Protein AF-A0A940TQT5-F1 (afdb_monomer)

pLDDT: mean 80.87, std 11.89, range [47.25, 96.56]

Sequence (325 aa):
MSIPECFLLVAFFVNLGFGLLVFMKPGSYRRIRLSFSVLAWSGAGWALSFFMVYFLKDNPLRLFWGRMGFATSGIIPSAFLMFAFLFPREQKDISLTKTIIFGCPALLFLILSFTDQIVSSLGLSSKMFNYGPLYPFFSIYLTGFMILGFLFLIKTYRRTVGIERLQVKYCLLGMFFTSAPALINNLFLPMAGVSSFNWLGPPFTMIMLGFTTYSIVKHRLMDINIVFTKGTTYIFLLLLLFIPLLLISILSQKLFFEKISYLHTLIVFLLLFLAATLFGRIKPSAEKVVEQIFFKDRYDYRDTLGRFSKALVSILDLQSLSKRI

Mean predicted aligned error: 13.14 Å

Solvent-accessible surface area (backbone atoms only — not comparable to full-atom values): 16365 Å² total; per-residue (Å²): 134,56,75,62,45,54,47,14,51,51,27,17,53,52,24,42,50,51,14,49,60,47,51,74,54,86,68,97,58,56,66,50,29,46,25,47,19,50,26,25,39,20,44,12,44,24,10,47,16,50,30,45,35,69,71,31,74,90,43,84,63,25,54,57,25,50,23,44,23,48,22,23,49,36,35,31,29,32,25,44,28,57,25,30,66,35,55,93,54,82,80,68,87,75,51,72,66,56,55,46,67,45,44,49,62,22,57,53,40,32,59,41,16,78,35,50,41,34,46,55,44,73,33,66,94,52,26,67,56,34,69,22,89,46,32,65,57,52,51,50,51,46,52,51,33,44,51,52,20,49,52,40,37,53,54,46,34,74,72,41,63,74,64,60,23,52,34,40,47,33,35,48,50,13,46,46,70,15,49,54,57,23,44,44,28,59,47,53,33,43,74,74,46,43,32,90,49,37,70,56,20,42,37,30,49,53,47,23,50,52,27,38,46,47,22,29,44,78,55,59,67,48,93,44,46,64,57,47,59,49,44,52,48,50,51,48,52,47,47,67,54,49,50,57,52,52,51,50,52,53,49,47,29,50,74,76,62,76,50,84,52,68,69,57,54,50,51,54,51,52,51,51,50,51,50,53,55,50,46,67,64,45,47,65,54,52,51,51,52,49,43,59,72,75,45,57,73,66,60,52,51,58,57,52,49,52,52,51,54,52,51,54,52,53,53,52,49,52,56,56,51,66,75,75,112

Foldseek 3Di:
DDPLLVLLQVLLVLLQVLLVLLQPDDDDLNQLSNLSSLLSNLLNQLSVLVSCLVVQVPHPCNLVSVLSNQLSLLSNLLSLLSNLQCPLHVPDDDDPVNNCVSVVSSVVRNVCSNDCQAFVAQDPDFARTDGHVCNVVSLCSSVVSLVNSLVSLVVQLVVDDDLRVVLSVLLSVLSCQLVVVLCVQCPVCNVVSGNPRNSVNSSSNVSSSVSNVCSCQVSVSDVCVVVCVVVVVVVVVCCVPVVVVLVVVQVCCCVPVVDGDPVVSVVVSVVVVVVVVVCVVCVVVVVVVCCVVPVVPVVVVVVVVVVVVVVVVVVVVVVVVVVVD

Secondary structure (DSSP, 8-state):
--HHHHHHHHHHHHHHHHHHHHHT--SS-HHHHHHHHHHHHHHHHHHHHHHHHHHTTT-THHHHHHHHHHHHHHHHHHHHHHHHHH-S-TTS---HHHHHHHHHHHHHHHHHHTSTTTEEEEPPTT-SEEE-TTHHHHHHHHHHHHHHHHHHHHHHHHH--HHHHHHHHHHHHHHHHHHHHHHIIIIIHHHTT--TTGGGHHHHHHHHHHHHHHHHHHTTSSS-HHHHHHHHHHHHHHHHHHHHHHHHHHHHHHHHSSS--HHHHHHHHHHHHHHHHHHHHHHHHHHHHHHHHH-HHHHHHHHHHHHHHHHHHHHHHHHHHHT--

Radius of gyration: 27.7 Å; Cα contacts (8 Å, |Δi|>4): 355; chains: 1; bounding box: 90×38×72 Å

Nearest PDB structures (foldseek):
  8oyy-assembly2_B  TM=6.261E-01  e=9.644E-02  synthetic construct
  4xt3-assembly1_A  TM=4.995E-01  e=6.824E-02  Cytomegalovirus
  8hao-assembly1_R  TM=5.845E-01  e=3.684E-01  Homo sapiens
  8flq-assembly1_R  TM=5.418E-01  e=3.528E-01  Homo sapiens
  8ha0-assembly1_R  TM=5.492E-01  e=6.462E-01  Homo sapiens

Structure (mmCIF, N/CA/C/O backbone):
data_AF-A0A940TQT5-F1
#
_entry.id   AF-A0A940TQT5-F1
#
loop_
_atom_site.group_PDB
_atom_site.id
_atom_site.type_symbol
_atom_site.label_atom_id
_atom_site.label_alt_id
_atom_site.label_comp_id
_atom_site.label_asym_id
_atom_site.label_entity_id
_atom_site.label_seq_id
_atom_site.pdbx_PDB_ins_code
_atom_site.Cartn_x
_atom_site.Cartn_y
_atom_site.Cartn_z
_atom_site.occupancy
_atom_site.B_iso_or_equiv
_atom_site.auth_seq_id
_atom_site.auth_comp_id
_atom_site.auth_asym_id
_atom_site.auth_atom_id
_atom_site.pdbx_PDB_model_num
ATOM 1 N N . MET A 1 1 ? -2.179 -12.601 -21.284 1.00 60.91 1 MET A N 1
ATOM 2 C CA . MET A 1 1 ? -1.580 -12.265 -19.979 1.00 60.91 1 MET A CA 1
ATOM 3 C C . MET A 1 1 ? -0.864 -13.479 -19.428 1.00 60.91 1 MET A C 1
ATOM 5 O O . MET A 1 1 ? -1.392 -14.580 -19.549 1.00 60.91 1 MET A O 1
ATOM 9 N N . SER A 1 2 ? 0.325 -13.291 -18.865 1.00 74.31 2 SER A N 1
ATOM 10 C CA . SER A 1 2 ? 1.063 -14.339 -18.150 1.00 74.31 2 SER A CA 1
ATOM 11 C C . SER A 1 2 ? 0.535 -14.527 -16.715 1.00 74.31 2 SER A C 1
ATOM 13 O O . SER A 1 2 ? -0.149 -13.657 -16.179 1.00 74.31 2 SER A O 1
ATOM 15 N N . ILE A 1 3 ? 0.848 -15.662 -16.071 1.00 74.44 3 ILE A N 1
ATOM 16 C CA . ILE A 1 3 ? 0.452 -15.933 -14.673 1.00 74.44 3 ILE A CA 1
ATOM 17 C C . ILE A 1 3 ? 0.880 -14.787 -13.724 1.00 74.44 3 ILE A C 1
ATOM 19 O O . ILE A 1 3 ? 0.022 -14.304 -12.979 1.00 74.44 3 ILE A O 1
ATOM 23 N N . PRO A 1 4 ? 2.132 -14.278 -13.771 1.00 76.50 4 PRO A N 1
ATOM 24 C CA . PRO A 1 4 ? 2.555 -13.141 -12.950 1.00 76.50 4 PRO A CA 1
ATOM 25 C C . PRO A 1 4 ? 1.695 -11.886 -13.125 1.00 76.50 4 PRO A C 1
ATOM 27 O O . PRO A 1 4 ? 1.338 -11.243 -12.140 1.00 76.50 4 PRO A O 1
ATOM 30 N N . GLU A 1 5 ? 1.323 -11.550 -14.363 1.00 76.62 5 GLU A N 1
ATOM 31 C CA . GLU A 1 5 ? 0.504 -10.371 -14.666 1.00 76.62 5 GLU A CA 1
ATOM 32 C C . GLU A 1 5 ? -0.873 -10.449 -13.998 1.00 76.62 5 GLU A C 1
ATOM 34 O O . GLU A 1 5 ? -1.329 -9.463 -13.422 1.00 76.62 5 GLU A O 1
ATOM 39 N N . CYS A 1 6 ? -1.512 -11.624 -14.011 1.00 72.38 6 CYS A N 1
ATOM 40 C CA . CYS A 1 6 ? -2.795 -11.833 -13.339 1.00 72.38 6 CYS A CA 1
ATOM 41 C C . CYS A 1 6 ? -2.684 -11.606 -11.824 1.00 72.38 6 CYS A C 1
ATOM 43 O O . CYS A 1 6 ? -3.484 -10.865 -11.254 1.00 72.38 6 CYS A O 1
ATOM 45 N N . PHE A 1 7 ? -1.680 -12.200 -11.170 1.00 77.12 7 PHE A N 1
ATOM 46 C CA . PHE A 1 7 ? -1.482 -12.042 -9.724 1.00 77.12 7 PHE A CA 1
ATOM 47 C C . PHE A 1 7 ? -1.171 -10.596 -9.326 1.00 77.12 7 PHE A C 1
ATOM 49 O O . PHE A 1 7 ? -1.692 -10.115 -8.320 1.00 77.12 7 PHE A O 1
ATOM 56 N N . LEU A 1 8 ? -0.361 -9.887 -10.115 1.00 82.19 8 LEU A N 1
ATOM 57 C CA . LEU A 1 8 ? -0.020 -8.484 -9.869 1.00 82.19 8 LEU A CA 1
ATOM 58 C C . LEU A 1 8 ? -1.238 -7.565 -10.018 1.00 82.19 8 LEU A C 1
ATOM 60 O O . LEU A 1 8 ? -1.451 -6.684 -9.186 1.00 82.19 8 LEU A O 1
ATOM 64 N N . LEU A 1 9 ? -2.076 -7.805 -11.028 1.00 79.00 9 LEU A N 1
ATOM 65 C CA . LEU A 1 9 ? -3.301 -7.039 -11.250 1.00 79.00 9 LEU A CA 1
ATOM 66 C C . LEU A 1 9 ? -4.325 -7.264 -10.125 1.00 79.00 9 LEU A C 1
ATOM 68 O O . LEU A 1 9 ? -4.915 -6.309 -9.619 1.00 79.00 9 LEU A O 1
ATOM 72 N N . VAL A 1 10 ? -4.491 -8.511 -9.673 1.00 75.12 10 VAL A N 1
ATOM 73 C CA . VAL A 1 10 ? -5.334 -8.830 -8.509 1.00 75.12 10 VAL A CA 1
ATOM 74 C C . VAL A 1 10 ? -4.798 -8.136 -7.257 1.00 75.12 10 VAL A C 1
ATOM 76 O O . VAL A 1 10 ? -5.557 -7.467 -6.556 1.00 75.12 10 VAL A O 1
ATOM 79 N N . ALA A 1 11 ? -3.491 -8.225 -7.001 1.00 80.38 11 ALA A N 1
ATOM 80 C CA . ALA A 1 11 ? -2.862 -7.569 -5.860 1.00 80.38 11 ALA A CA 1
ATOM 81 C C . ALA A 1 11 ? -3.069 -6.048 -5.882 1.00 80.38 11 ALA A C 1
ATOM 83 O O . ALA A 1 11 ? -3.361 -5.463 -4.838 1.00 80.38 11 ALA A O 1
ATOM 84 N N . PHE A 1 12 ? -2.983 -5.415 -7.056 1.00 83.56 12 PHE A N 1
ATOM 85 C CA . PHE A 1 12 ? -3.272 -3.993 -7.234 1.00 83.56 12 PHE A CA 1
ATOM 86 C C . PHE A 1 12 ? -4.699 -3.641 -6.797 1.00 83.56 12 PHE A C 1
ATOM 88 O O . PHE A 1 12 ? -4.872 -2.804 -5.909 1.00 83.56 12 PHE A O 1
ATOM 95 N N . PHE A 1 13 ? -5.715 -4.298 -7.363 1.00 79.38 13 PHE A N 1
ATOM 96 C CA . PHE A 1 13 ? -7.114 -3.985 -7.053 1.00 79.38 13 PHE A CA 1
ATOM 97 C C . PHE A 1 13 ? -7.476 -4.283 -5.599 1.00 79.38 13 PHE A C 1
ATOM 99 O O . PHE A 1 13 ? -8.180 -3.492 -4.970 1.00 79.38 13 PHE A O 1
ATOM 106 N N . VAL A 1 14 ? -6.968 -5.386 -5.042 1.00 78.94 14 VAL A N 1
ATOM 107 C CA . VAL A 1 14 ? -7.195 -5.744 -3.637 1.00 78.94 14 VAL A CA 1
ATOM 108 C C . VAL A 1 14 ? -6.591 -4.682 -2.716 1.00 78.94 14 VAL A C 1
ATOM 110 O O . VAL A 1 14 ? -7.289 -4.158 -1.852 1.00 78.94 14 VAL A O 1
ATOM 113 N N . ASN A 1 15 ? -5.332 -4.291 -2.918 1.00 83.38 15 ASN A N 1
ATOM 114 C CA . ASN A 1 15 ? -4.703 -3.261 -2.089 1.00 83.38 15 ASN A CA 1
ATOM 115 C C . ASN A 1 15 ? -5.372 -1.891 -2.234 1.00 83.38 15 ASN A C 1
ATOM 117 O O . ASN A 1 15 ? -5.614 -1.215 -1.231 1.00 83.38 15 ASN A O 1
ATOM 121 N N . LEU A 1 16 ? -5.719 -1.496 -3.460 1.00 84.50 16 LEU A N 1
ATOM 122 C CA . LEU A 1 16 ? -6.401 -0.233 -3.723 1.00 84.50 16 LEU A CA 1
ATOM 123 C C . LEU A 1 16 ? -7.768 -0.189 -3.027 1.00 84.50 16 LEU A C 1
ATOM 125 O O . LEU A 1 16 ? -8.066 0.763 -2.302 1.00 84.50 16 LEU A O 1
ATOM 129 N N . GLY A 1 17 ? -8.565 -1.247 -3.197 1.00 77.00 17 GLY A N 1
ATOM 130 C CA . GLY A 1 17 ? -9.889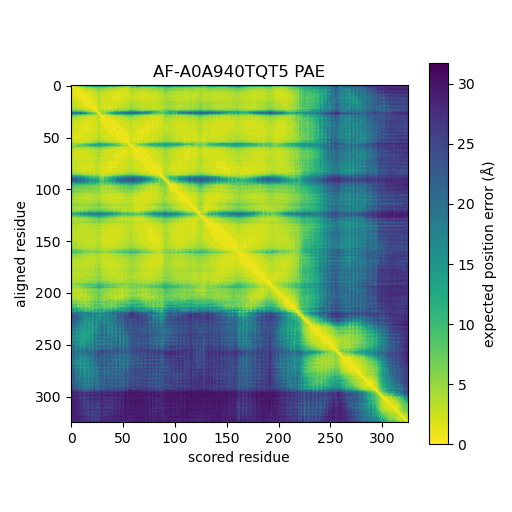 -1.376 -2.599 1.00 77.00 17 GLY A CA 1
ATOM 131 C C . GLY A 1 17 ? -9.841 -1.385 -1.073 1.00 77.00 17 GLY A C 1
ATOM 132 O O . GLY A 1 17 ? -10.568 -0.627 -0.436 1.00 77.00 17 GLY A O 1
ATOM 133 N N . PHE A 1 18 ? -8.951 -2.175 -0.466 1.00 77.38 18 PHE A N 1
ATOM 134 C CA . PHE A 1 18 ? -8.817 -2.223 0.995 1.00 77.38 18 PHE A CA 1
ATOM 135 C C . PHE A 1 18 ? -8.342 -0.889 1.575 1.00 77.38 18 PHE A C 1
ATOM 137 O O . PHE A 1 18 ? -8.882 -0.448 2.592 1.00 77.38 18 PHE A O 1
ATOM 144 N N . GLY A 1 19 ? -7.385 -0.222 0.924 1.00 82.50 19 GLY A N 1
ATOM 145 C CA . GLY A 1 19 ? -6.949 1.114 1.327 1.00 82.50 19 GLY A CA 1
ATOM 146 C C . GLY A 1 19 ? -8.101 2.121 1.307 1.00 82.50 19 GLY A C 1
ATOM 147 O O . GLY A 1 19 ? -8.303 2.842 2.281 1.00 82.50 19 GLY A O 1
ATOM 148 N N . LEU A 1 20 ? -8.929 2.114 0.255 1.00 81.00 20 LEU A N 1
ATOM 149 C CA . LEU A 1 20 ? -10.111 2.981 0.157 1.00 81.00 20 LEU A CA 1
ATOM 150 C C . LEU A 1 20 ? -11.160 2.666 1.233 1.00 81.00 20 LEU A C 1
ATOM 152 O O . LEU A 1 20 ? -11.647 3.580 1.900 1.00 81.00 20 LEU A O 1
ATOM 156 N N . LEU A 1 21 ? -11.478 1.387 1.448 1.00 79.12 21 LEU A N 1
ATOM 157 C CA . LEU A 1 21 ? -12.467 0.957 2.444 1.00 79.12 21 LEU A CA 1
ATOM 158 C C . LEU A 1 21 ? -12.084 1.386 3.864 1.00 79.12 21 LEU A C 1
ATOM 160 O O . LEU A 1 21 ? -12.940 1.831 4.632 1.00 79.12 21 LEU A O 1
ATOM 164 N N . VAL A 1 22 ? -10.803 1.264 4.222 1.00 79.62 22 VAL A N 1
ATOM 165 C CA . VAL A 1 22 ? -10.313 1.687 5.539 1.00 79.62 22 VAL A CA 1
ATOM 166 C C . VAL A 1 22 ? -10.260 3.211 5.638 1.00 79.62 22 VAL A C 1
ATOM 168 O O . VAL A 1 22 ? -10.664 3.757 6.666 1.00 79.62 22 VAL A O 1
ATOM 171 N N . PHE A 1 23 ? -9.839 3.913 4.585 1.00 82.62 23 PHE A N 1
ATOM 172 C CA . PHE A 1 23 ? -9.768 5.374 4.570 1.00 82.62 23 PHE A CA 1
ATOM 173 C C . PHE A 1 23 ? -11.140 6.042 4.738 1.00 82.62 23 PHE A C 1
ATOM 175 O O . PHE A 1 23 ? -11.296 6.932 5.575 1.00 82.62 23 PHE A O 1
ATOM 182 N N . MET A 1 24 ? -12.145 5.586 3.984 1.00 76.81 24 MET A N 1
ATOM 183 C CA . MET A 1 24 ? -13.486 6.188 3.948 1.00 76.81 24 MET A CA 1
ATOM 184 C C . MET A 1 24 ? -14.288 5.982 5.236 1.00 76.81 24 MET A C 1
ATOM 186 O O . MET A 1 24 ? -15.357 6.569 5.405 1.00 76.81 24 MET A O 1
ATOM 190 N N . LYS A 1 25 ? -13.808 5.146 6.157 1.00 72.69 25 LYS A N 1
ATOM 191 C CA . LYS A 1 25 ? -14.554 4.840 7.368 1.00 72.69 25 LYS A CA 1
ATOM 192 C C . LYS A 1 25 ? -14.568 6.033 8.342 1.00 72.69 25 LYS A C 1
ATOM 194 O O . LYS A 1 25 ? -13.496 6.481 8.761 1.00 72.69 25 LYS A O 1
ATOM 199 N N . PRO A 1 26 ? -15.744 6.506 8.796 1.00 67.75 26 PRO A N 1
ATOM 200 C CA . PRO A 1 26 ? -15.833 7.506 9.859 1.00 67.75 26 PRO A CA 1
ATOM 201 C C . PRO A 1 26 ? -15.480 6.908 11.238 1.00 67.75 26 PRO A C 1
ATOM 203 O O . PRO A 1 26 ? -15.702 5.721 11.491 1.00 67.75 26 PRO A O 1
ATOM 206 N N . GLY A 1 27 ? -14.909 7.721 12.139 1.00 67.31 27 GLY A N 1
ATOM 207 C CA . GLY A 1 27 ? -14.656 7.346 13.543 1.00 67.31 27 GLY A CA 1
ATOM 208 C C . GLY A 1 27 ? -13.298 7.774 14.117 1.00 67.31 27 GLY A C 1
ATOM 209 O O . GLY A 1 27 ? -12.446 8.309 13.401 1.00 67.31 27 GLY A O 1
ATOM 210 N N . SER A 1 28 ? -13.072 7.461 15.398 1.00 65.12 28 SER A N 1
ATOM 211 C CA . SER A 1 28 ? -12.016 8.022 16.268 1.00 65.12 28 SER A CA 1
ATOM 212 C C . SER A 1 28 ? -10.567 7.572 16.003 1.00 65.12 28 SER A C 1
ATOM 214 O O . SER A 1 28 ? -9.648 8.136 16.580 1.00 65.12 28 SER A O 1
ATOM 216 N N . TYR A 1 29 ? -10.333 6.599 15.114 1.00 77.88 29 TYR A N 1
ATOM 217 C CA . TYR A 1 29 ? -8.991 6.070 14.786 1.00 77.88 29 TYR A CA 1
ATOM 218 C C . TYR A 1 29 ? -8.440 6.602 13.448 1.00 77.88 29 TYR A C 1
ATOM 220 O O . TYR A 1 29 ? -8.133 5.828 12.539 1.00 77.88 29 TYR A O 1
ATOM 228 N N . ARG A 1 30 ? -8.415 7.926 13.256 1.00 82.69 30 ARG A N 1
ATOM 229 C CA . ARG A 1 30 ? -8.089 8.547 11.955 1.00 82.69 30 ARG A CA 1
ATOM 230 C C . ARG A 1 30 ? -6.655 8.267 11.485 1.00 82.69 30 ARG A C 1
ATOM 232 O O . ARG A 1 30 ? -6.454 7.973 10.309 1.00 82.69 30 ARG A O 1
ATOM 239 N N . ARG A 1 31 ? -5.660 8.373 12.362 1.00 85.00 31 ARG A N 1
ATOM 240 C CA . ARG A 1 31 ? -4.229 8.219 12.043 1.00 85.00 31 ARG A CA 1
ATOM 241 C C . ARG A 1 31 ? -3.853 6.763 11.765 1.00 85.00 31 ARG A C 1
ATOM 243 O O . ARG A 1 31 ? -3.093 6.506 10.831 1.00 85.00 31 ARG A O 1
ATOM 250 N N . ILE A 1 32 ? -4.417 5.807 12.505 1.00 85.62 32 ILE A N 1
ATOM 251 C CA . ILE A 1 32 ? -4.252 4.368 12.217 1.00 85.62 32 ILE A CA 1
ATOM 252 C C . ILE A 1 32 ? -4.849 4.034 10.847 1.00 85.62 32 ILE A C 1
ATOM 254 O O . ILE A 1 32 ? -4.199 3.375 10.037 1.00 85.62 32 ILE A O 1
ATOM 258 N N . 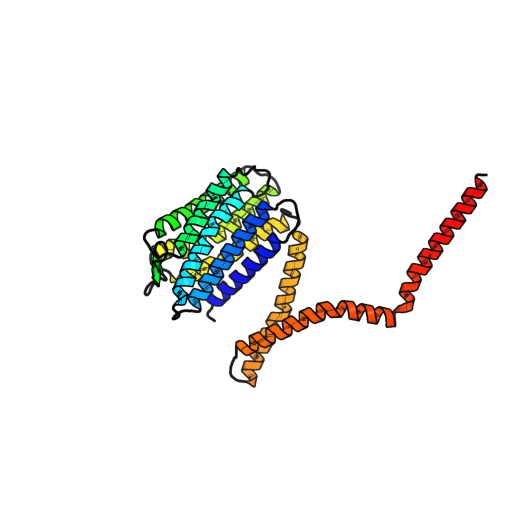ARG A 1 33 ? -6.057 4.532 10.546 1.00 84.12 33 ARG A N 1
ATOM 259 C CA . ARG A 1 33 ? -6.682 4.323 9.231 1.00 84.12 33 ARG A CA 1
ATOM 260 C C . ARG A 1 33 ? -5.856 4.929 8.107 1.00 84.12 33 ARG A C 1
ATOM 262 O O . ARG A 1 33 ? -5.631 4.257 7.108 1.00 84.12 33 ARG A O 1
ATOM 269 N N . LEU A 1 34 ? -5.376 6.160 8.277 1.00 88.06 34 LEU A N 1
ATOM 270 C CA . LEU A 1 34 ? -4.563 6.836 7.268 1.00 88.06 34 LEU A CA 1
ATOM 271 C C . LEU A 1 34 ? -3.256 6.080 7.001 1.00 88.06 34 LEU A C 1
ATOM 273 O O . LEU A 1 34 ? -2.972 5.760 5.855 1.00 88.06 34 LEU A O 1
ATOM 277 N N . SER A 1 35 ? -2.496 5.748 8.048 1.00 90.12 35 SER A N 1
ATOM 278 C CA . SER A 1 35 ? -1.233 5.004 7.911 1.00 90.12 35 SER A CA 1
ATOM 279 C C . SER A 1 35 ? -1.425 3.635 7.252 1.00 90.12 35 SER A C 1
ATOM 281 O O . SER A 1 35 ? -0.677 3.292 6.339 1.00 90.12 35 SER A O 1
ATOM 283 N N . PHE A 1 36 ? -2.471 2.891 7.626 1.00 88.94 36 PHE A N 1
ATOM 284 C CA . PHE A 1 36 ? -2.813 1.630 6.963 1.00 88.94 36 PHE A CA 1
ATOM 285 C C . PHE A 1 36 ? -3.213 1.824 5.494 1.00 88.94 36 PHE A C 1
ATOM 287 O O . PHE A 1 36 ? -2.818 1.041 4.636 1.00 88.94 36 PHE A O 1
ATOM 294 N N . SER A 1 37 ? -3.978 2.873 5.188 1.00 90.06 37 SER A N 1
ATOM 295 C CA . SER A 1 37 ? -4.419 3.159 3.816 1.00 90.06 37 SER A CA 1
ATOM 296 C C . SER A 1 37 ? -3.238 3.533 2.925 1.00 90.06 37 SER A C 1
ATOM 298 O O . SER A 1 37 ? -3.128 3.021 1.817 1.00 90.06 37 SER A O 1
ATOM 300 N N . VAL A 1 38 ? -2.304 4.344 3.435 1.00 93.31 38 VAL A N 1
ATOM 301 C CA . VAL A 1 38 ? -1.047 4.669 2.744 1.00 93.31 38 VAL A CA 1
ATOM 302 C C . VAL A 1 38 ? -0.211 3.410 2.522 1.00 93.31 38 VAL A C 1
ATOM 304 O O . VAL A 1 38 ? 0.309 3.221 1.425 1.00 93.31 38 VAL A O 1
ATOM 307 N N . LEU A 1 39 ? -0.117 2.520 3.515 1.00 92.75 39 LEU A N 1
ATOM 308 C CA . LEU A 1 39 ? 0.577 1.238 3.377 1.00 92.75 39 LEU A CA 1
ATOM 309 C C . LEU A 1 39 ? -0.039 0.379 2.261 1.00 92.75 39 LEU A C 1
ATOM 311 O O . LEU A 1 39 ? 0.683 -0.110 1.392 1.00 92.75 39 LEU A O 1
ATOM 315 N N . ALA A 1 40 ? -1.368 0.248 2.245 1.00 90.81 40 ALA A N 1
ATOM 316 C CA . ALA A 1 40 ? -2.093 -0.494 1.217 1.00 90.81 40 ALA A CA 1
ATOM 317 C C . ALA A 1 40 ? -1.917 0.141 -0.173 1.00 90.81 40 ALA A C 1
ATOM 319 O O . ALA A 1 40 ? -1.545 -0.543 -1.120 1.00 90.81 40 ALA A O 1
ATOM 320 N N . TRP A 1 41 ? -2.090 1.455 -0.316 1.00 93.75 41 TRP A N 1
ATOM 321 C CA . TRP A 1 41 ? -1.907 2.140 -1.602 1.00 93.75 41 TRP A CA 1
ATOM 322 C C . TRP A 1 41 ? -0.470 2.083 -2.116 1.00 93.75 41 TRP A C 1
ATOM 324 O O . TRP A 1 41 ? -0.266 1.958 -3.320 1.00 93.75 41 TRP A O 1
ATOM 334 N N . SER A 1 42 ? 0.521 2.097 -1.226 1.00 95.12 42 SER A N 1
ATOM 335 C CA . SER A 1 42 ? 1.924 1.886 -1.599 1.00 95.12 42 SER A CA 1
ATOM 336 C C . SER A 1 42 ? 2.140 0.471 -2.144 1.00 95.12 42 SER A C 1
ATOM 338 O O . SER A 1 42 ? 2.783 0.300 -3.178 1.00 95.12 42 SER A O 1
ATOM 340 N N . GLY A 1 43 ? 1.522 -0.540 -1.520 1.00 93.62 43 GLY A N 1
ATOM 341 C CA . GLY A 1 43 ? 1.478 -1.910 -2.040 1.00 93.62 43 GLY A CA 1
ATOM 342 C C . GLY A 1 43 ? 0.766 -2.023 -3.394 1.00 93.62 43 GLY A C 1
ATOM 343 O O . GLY A 1 43 ? 1.249 -2.723 -4.283 1.00 93.62 43 GLY A O 1
ATOM 344 N N . ALA A 1 44 ? -0.332 -1.286 -3.594 1.00 91.06 44 ALA A N 1
ATOM 345 C CA . ALA A 1 44 ? -1.023 -1.209 -4.881 1.00 91.06 44 ALA A CA 1
ATOM 346 C C . ALA A 1 44 ? -0.123 -0.587 -5.960 1.00 91.06 44 ALA A C 1
ATOM 348 O O . ALA A 1 44 ? 0.046 -1.167 -7.030 1.00 91.06 44 ALA A O 1
ATOM 349 N N . GLY A 1 45 ? 0.503 0.556 -5.669 1.00 94.88 45 GLY A N 1
ATOM 350 C CA . GLY A 1 45 ? 1.440 1.217 -6.577 1.00 94.88 45 GLY A CA 1
ATOM 351 C C . GLY A 1 45 ? 2.614 0.314 -6.953 1.00 94.88 45 GLY A C 1
ATOM 352 O O . GLY A 1 45 ? 2.991 0.250 -8.124 1.00 94.88 45 GLY A O 1
ATOM 353 N N . TRP A 1 46 ? 3.126 -0.457 -5.993 1.00 95.56 46 TRP A N 1
ATOM 354 C CA . TRP A 1 46 ? 4.181 -1.435 -6.235 1.00 95.56 46 TRP A CA 1
ATOM 355 C C . TRP A 1 46 ? 3.715 -2.574 -7.155 1.00 95.56 46 TRP A C 1
ATOM 357 O O . TRP A 1 46 ? 4.392 -2.892 -8.135 1.00 95.56 46 TRP A O 1
ATOM 367 N N . ALA A 1 47 ? 2.525 -3.132 -6.911 1.00 91.25 47 ALA A N 1
ATOM 368 C CA . ALA A 1 47 ? 1.934 -4.177 -7.748 1.00 91.25 47 ALA A CA 1
ATOM 369 C C . ALA A 1 47 ? 1.663 -3.702 -9.185 1.00 91.25 47 ALA A C 1
ATOM 371 O O . ALA A 1 47 ? 2.023 -4.397 -10.135 1.00 91.25 47 ALA A O 1
ATOM 372 N N . LEU A 1 48 ? 1.100 -2.500 -9.350 1.00 91.75 48 LEU A N 1
ATOM 373 C CA . LEU A 1 48 ? 0.873 -1.888 -10.662 1.00 91.75 48 LEU A CA 1
ATOM 374 C C . LEU A 1 48 ? 2.191 -1.647 -11.400 1.00 91.75 48 LEU A C 1
ATOM 376 O O . LEU A 1 48 ? 2.296 -1.940 -12.587 1.00 91.75 48 LEU A O 1
ATOM 380 N N . SER A 1 49 ? 3.209 -1.159 -10.694 1.00 94.38 49 SER A N 1
ATOM 381 C CA . SER A 1 49 ? 4.519 -0.895 -11.286 1.00 94.38 49 SER A CA 1
ATOM 382 C C . SER A 1 49 ? 5.141 -2.160 -11.858 1.00 94.38 49 SER A C 1
ATOM 384 O O . SER A 1 49 ? 5.553 -2.182 -13.016 1.00 94.38 49 SER A O 1
ATOM 386 N N . PHE A 1 50 ? 5.139 -3.249 -11.088 1.00 91.12 50 PHE A N 1
ATOM 387 C CA . PHE A 1 50 ? 5.651 -4.526 -11.575 1.00 91.12 50 PHE A CA 1
ATOM 388 C C . PHE A 1 50 ? 4.770 -5.117 -12.676 1.00 91.12 50 PHE A C 1
ATOM 390 O O . PHE A 1 50 ? 5.317 -5.630 -13.648 1.00 91.12 50 PHE A O 1
ATOM 397 N N . PHE A 1 51 ? 3.440 -4.990 -12.599 1.00 88.75 51 PHE A N 1
ATOM 398 C CA . PHE A 1 51 ? 2.551 -5.381 -13.699 1.00 88.75 51 PHE A CA 1
ATOM 399 C C . PHE A 1 51 ? 2.966 -4.696 -15.006 1.00 88.75 51 PHE A C 1
ATOM 401 O O . PHE A 1 51 ? 3.182 -5.370 -16.013 1.00 88.75 51 PHE A O 1
ATOM 408 N N . MET A 1 52 ? 3.174 -3.379 -14.968 1.00 89.69 52 MET A N 1
ATOM 409 C CA . MET A 1 52 ? 3.595 -2.607 -16.134 1.00 89.69 52 MET A CA 1
ATOM 410 C C . MET A 1 52 ? 4.989 -3.014 -16.621 1.00 89.69 52 MET A C 1
ATOM 412 O O . MET A 1 52 ? 5.193 -3.118 -17.826 1.00 89.69 52 MET A O 1
ATOM 416 N N . VAL A 1 53 ? 5.931 -3.332 -15.725 1.00 90.88 53 VAL A N 1
ATOM 417 C CA . VAL A 1 53 ? 7.266 -3.843 -16.100 1.00 90.88 53 VAL A CA 1
ATOM 418 C C . VAL A 1 53 ? 7.190 -5.170 -16.865 1.00 90.88 53 VAL A C 1
ATOM 420 O O . VAL A 1 53 ? 7.958 -5.361 -17.810 1.00 90.88 53 VAL A O 1
ATOM 423 N N . TYR A 1 54 ? 6.296 -6.084 -16.476 1.00 86.38 54 TYR A N 1
ATOM 424 C CA . TYR A 1 54 ? 6.109 -7.366 -17.172 1.00 86.38 54 TYR A CA 1
ATOM 425 C C . TYR A 1 54 ? 5.306 -7.228 -18.466 1.00 86.38 54 TYR A C 1
ATOM 427 O O . TYR A 1 54 ? 5.592 -7.936 -19.431 1.00 86.38 54 TYR A O 1
ATOM 435 N N . PHE A 1 55 ? 4.338 -6.313 -18.495 1.00 85.38 55 PHE A N 1
ATOM 436 C CA . PHE A 1 55 ? 3.494 -6.057 -19.658 1.00 85.38 55 PHE A CA 1
ATOM 437 C C . PHE A 1 55 ? 4.253 -5.333 -20.785 1.00 85.38 55 PHE A C 1
ATOM 439 O O . PHE A 1 55 ? 4.064 -5.636 -21.959 1.00 85.38 55 PHE A O 1
ATOM 446 N N . LEU A 1 56 ? 5.154 -4.408 -20.442 1.00 87.19 56 LEU A N 1
ATOM 447 C CA . LEU A 1 56 ? 5.842 -3.504 -21.371 1.00 87.19 56 LEU A CA 1
ATOM 448 C C . LEU A 1 56 ? 7.265 -3.960 -21.756 1.00 87.19 56 LEU A 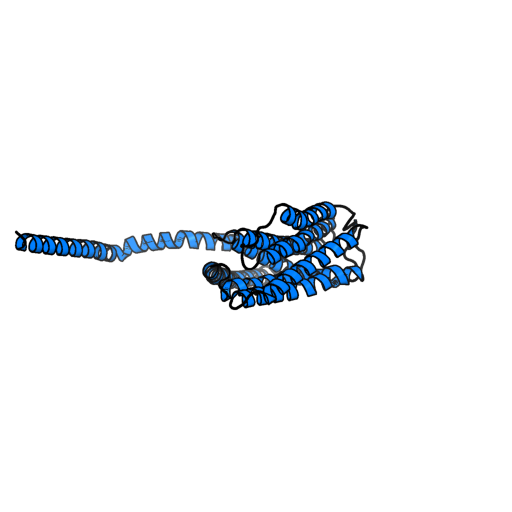C 1
ATOM 450 O O . LEU A 1 56 ? 8.176 -3.136 -21.798 1.00 87.19 56 LEU A O 1
ATOM 454 N N . LYS A 1 57 ? 7.490 -5.256 -22.015 1.00 81.38 57 LYS A N 1
ATOM 455 C CA . LYS A 1 57 ? 8.842 -5.855 -22.152 1.00 81.38 57 LYS A CA 1
ATOM 456 C C . LYS A 1 57 ? 9.826 -5.069 -23.035 1.00 81.38 57 LYS A C 1
ATOM 458 O O . LYS A 1 57 ? 10.948 -4.843 -22.576 1.00 81.38 57 LYS A O 1
ATOM 463 N N . ASP A 1 58 ? 9.383 -4.619 -24.210 1.00 82.50 58 ASP A N 1
ATOM 464 C CA . ASP A 1 58 ? 10.210 -3.937 -25.224 1.00 82.50 58 ASP A CA 1
ATOM 465 C C . ASP A 1 58 ? 9.927 -2.426 -25.329 1.00 82.50 58 ASP A C 1
ATOM 467 O O . ASP A 1 58 ? 10.329 -1.762 -26.281 1.00 82.50 58 ASP A O 1
ATOM 471 N N . ASN A 1 59 ? 9.202 -1.858 -24.362 1.00 88.12 59 ASN A N 1
ATOM 472 C CA . ASN A 1 59 ? 8.814 -0.451 -24.389 1.00 88.12 59 ASN A CA 1
ATOM 473 C C . ASN A 1 59 ? 9.799 0.417 -23.577 1.00 88.12 59 ASN A C 1
ATOM 475 O O . ASN A 1 59 ? 10.154 0.040 -22.454 1.00 88.12 59 ASN A O 1
ATOM 479 N N . PRO A 1 60 ? 10.167 1.623 -24.050 1.00 85.69 60 PRO A N 1
ATOM 480 C CA . PRO A 1 60 ? 11.025 2.546 -23.297 1.00 85.69 60 PRO A CA 1
ATOM 481 C C . PRO A 1 60 ? 10.455 2.940 -21.921 1.00 85.69 60 PRO A C 1
ATOM 483 O O . PRO A 1 60 ? 11.210 3.203 -20.985 1.00 85.69 60 PRO A O 1
ATOM 486 N N . LEU A 1 61 ? 9.129 2.909 -21.743 1.00 91.38 61 LEU A N 1
ATOM 487 C CA . LEU A 1 61 ? 8.462 3.198 -20.468 1.00 91.38 61 LEU A CA 1
ATOM 488 C C . LEU A 1 61 ? 8.708 2.131 -19.390 1.00 91.38 61 LEU A C 1
ATOM 490 O O . LEU A 1 61 ? 8.388 2.353 -18.221 1.00 91.38 61 LEU A O 1
ATOM 494 N N . ARG A 1 62 ? 9.287 0.977 -19.732 1.00 92.00 62 ARG A N 1
ATOM 495 C CA . ARG A 1 62 ? 9.573 -0.096 -18.771 1.00 92.00 62 ARG A CA 1
ATOM 496 C C . ARG A 1 62 ? 10.507 0.357 -17.649 1.00 92.00 62 ARG A C 1
ATOM 498 O O . ARG A 1 62 ? 10.292 -0.013 -16.496 1.00 92.00 62 ARG A O 1
ATOM 505 N N . LEU A 1 63 ? 11.508 1.183 -17.961 1.00 93.25 63 LEU A N 1
ATOM 506 C CA . LEU A 1 63 ? 12.426 1.730 -16.956 1.00 93.25 63 LEU A CA 1
ATOM 507 C C . LEU A 1 63 ? 11.702 2.677 -15.992 1.00 93.25 63 LEU A C 1
ATOM 509 O O . LEU A 1 63 ? 11.910 2.593 -14.783 1.00 93.25 63 LEU A O 1
ATOM 513 N N . PHE A 1 64 ? 10.813 3.527 -16.517 1.00 95.06 64 PHE A N 1
ATOM 514 C CA . PHE A 1 64 ? 9.979 4.415 -15.707 1.00 95.06 64 PHE A CA 1
ATOM 515 C C . PHE A 1 64 ? 9.139 3.624 -14.699 1.00 95.06 64 PHE A C 1
ATOM 517 O O . PHE A 1 64 ? 9.142 3.943 -13.512 1.00 95.06 64 PHE A O 1
ATOM 524 N N . TRP A 1 65 ? 8.482 2.547 -15.135 1.00 94.19 65 TRP A N 1
ATOM 525 C CA . TRP A 1 65 ? 7.697 1.700 -14.235 1.00 94.19 65 TRP A CA 1
ATOM 526 C C . TRP A 1 65 ? 8.560 0.912 -13.246 1.00 94.19 65 TRP A C 1
ATOM 528 O O . TRP A 1 65 ? 8.153 0.725 -12.102 1.00 94.19 65 TRP A O 1
ATOM 538 N N . GLY A 1 66 ? 9.779 0.525 -13.629 1.00 93.62 66 GLY A N 1
ATOM 539 C CA . GLY A 1 66 ? 10.767 -0.009 -12.692 1.00 93.62 66 GLY A CA 1
ATOM 540 C C . GLY A 1 66 ? 11.078 0.980 -11.568 1.00 93.62 66 GLY A C 1
ATOM 541 O O . GLY A 1 66 ? 10.932 0.645 -10.393 1.00 93.62 66 GLY A O 1
ATOM 542 N N . ARG A 1 67 ? 11.411 2.226 -11.924 1.00 95.75 67 ARG A N 1
ATOM 543 C CA . ARG A 1 67 ? 11.653 3.334 -10.982 1.00 95.75 67 ARG A CA 1
ATOM 544 C C . ARG A 1 67 ? 10.435 3.644 -10.112 1.00 95.75 67 ARG A C 1
ATOM 546 O O . ARG A 1 67 ? 10.573 3.795 -8.900 1.00 95.75 67 ARG A O 1
ATOM 553 N N . MET A 1 68 ? 9.235 3.639 -10.692 1.00 95.75 68 MET A N 1
ATOM 554 C CA . MET A 1 68 ? 7.972 3.789 -9.960 1.00 95.75 68 MET A CA 1
ATOM 555 C C . MET A 1 68 ? 7.766 2.667 -8.927 1.00 95.75 68 MET A C 1
ATOM 557 O O . MET A 1 68 ? 7.278 2.914 -7.821 1.00 95.75 68 MET A O 1
ATOM 561 N N . GLY A 1 69 ? 8.200 1.441 -9.236 1.00 94.62 69 GLY A N 1
ATOM 562 C CA . GLY A 1 69 ? 8.191 0.316 -8.300 1.00 94.62 69 GLY A CA 1
ATOM 563 C C . GLY A 1 69 ? 9.062 0.563 -7.066 1.00 94.62 69 GLY A C 1
ATOM 564 O O . GLY A 1 69 ? 8.637 0.276 -5.946 1.00 94.62 69 GLY A O 1
ATOM 565 N N . PHE A 1 70 ? 10.244 1.155 -7.242 1.00 94.69 70 PHE A N 1
ATOM 566 C CA . PHE A 1 70 ? 11.106 1.576 -6.129 1.00 94.69 70 PHE A CA 1
ATOM 567 C C . PHE A 1 70 ? 10.531 2.769 -5.362 1.00 94.69 70 PHE A C 1
ATOM 569 O O . PHE A 1 70 ? 10.532 2.755 -4.132 1.00 94.69 70 PHE A O 1
ATOM 576 N N . ALA A 1 71 ? 9.941 3.744 -6.059 1.00 96.31 71 ALA A N 1
ATOM 577 C CA . ALA A 1 71 ? 9.323 4.909 -5.428 1.00 96.31 71 ALA A CA 1
ATOM 578 C C . ALA A 1 71 ? 8.166 4.503 -4.503 1.00 96.31 71 ALA A C 1
ATOM 580 O O . ALA A 1 71 ? 8.097 4.921 -3.349 1.00 96.31 71 ALA A O 1
ATOM 581 N N . THR A 1 72 ? 7.273 3.645 -4.997 1.00 95.44 72 THR A N 1
ATOM 582 C CA . THR A 1 72 ? 6.101 3.165 -4.250 1.00 95.44 72 THR A CA 1
ATOM 583 C C . THR A 1 72 ? 6.485 2.206 -3.126 1.00 95.44 72 THR A C 1
ATOM 585 O O . THR A 1 72 ? 5.981 2.345 -2.011 1.00 95.44 72 THR A O 1
ATOM 588 N N . SER A 1 73 ? 7.431 1.289 -3.358 1.00 93.50 73 SER A N 1
ATOM 589 C CA . SER A 1 73 ? 7.949 0.418 -2.294 1.00 93.50 73 SER A CA 1
ATOM 590 C C . SER A 1 73 ? 8.739 1.182 -1.229 1.00 93.50 73 SER A C 1
ATOM 592 O O . SER A 1 73 ? 8.693 0.794 -0.066 1.00 93.50 73 SER A O 1
ATOM 594 N N . GLY A 1 74 ? 9.367 2.312 -1.567 1.00 94.75 74 GLY A N 1
ATOM 595 C CA . GLY A 1 74 ? 10.033 3.200 -0.613 1.00 94.75 74 GLY A CA 1
ATOM 596 C C . GLY A 1 74 ? 9.095 3.818 0.429 1.00 94.75 74 GLY A C 1
ATOM 597 O O . GLY A 1 74 ? 9.536 4.160 1.520 1.00 94.75 74 GLY A O 1
ATOM 598 N N . ILE A 1 75 ? 7.792 3.912 0.154 1.00 96.25 75 ILE A N 1
ATOM 599 C CA . ILE A 1 75 ? 6.803 4.440 1.110 1.00 96.25 75 ILE A CA 1
ATOM 600 C C . ILE A 1 75 ? 6.392 3.368 2.139 1.00 96.25 75 ILE A C 1
ATOM 602 O O . ILE A 1 75 ? 6.070 3.693 3.286 1.00 96.25 75 ILE A O 1
ATOM 606 N N . ILE A 1 76 ? 6.441 2.083 1.762 1.00 94.75 76 ILE A N 1
ATOM 607 C CA . ILE A 1 76 ? 5.952 0.945 2.564 1.00 94.75 76 ILE A CA 1
ATOM 608 C C . ILE A 1 76 ? 6.573 0.902 3.976 1.00 94.75 76 ILE A C 1
ATOM 610 O O . ILE A 1 76 ? 5.805 0.839 4.939 1.00 94.75 76 ILE A O 1
ATOM 614 N N . PRO A 1 77 ? 7.908 0.979 4.169 1.00 95.00 77 PRO A N 1
ATOM 615 C CA . PRO A 1 77 ? 8.521 0.856 5.493 1.00 95.00 77 PRO A CA 1
ATOM 616 C C . PRO A 1 77 ? 8.142 2.005 6.427 1.00 95.00 77 PRO A C 1
ATOM 618 O O . PRO A 1 77 ? 7.901 1.786 7.612 1.00 95.00 77 PRO A O 1
ATOM 621 N N . SER A 1 78 ? 8.051 3.228 5.897 1.00 95.44 78 SER A N 1
ATOM 622 C CA . SER A 1 78 ? 7.610 4.405 6.653 1.00 95.44 78 SER A CA 1
ATOM 623 C C . SER A 1 78 ? 6.150 4.284 7.085 1.00 95.44 78 SER A C 1
ATOM 625 O O . SER A 1 78 ? 5.833 4.451 8.267 1.00 95.44 78 SER A O 1
ATOM 627 N N . ALA A 1 79 ? 5.266 3.922 6.151 1.00 94.00 79 ALA A N 1
ATOM 628 C CA . ALA A 1 79 ? 3.848 3.733 6.432 1.00 94.00 79 ALA A CA 1
ATOM 629 C C . ALA A 1 79 ? 3.625 2.609 7.456 1.00 94.00 79 ALA A C 1
ATOM 631 O O . ALA A 1 79 ? 2.855 2.779 8.404 1.00 94.00 79 ALA A O 1
ATOM 632 N N . PHE A 1 80 ? 4.351 1.496 7.313 1.00 93.88 80 PHE A N 1
ATOM 633 C CA . PHE A 1 80 ? 4.320 0.387 8.261 1.00 93.88 80 PHE A CA 1
ATOM 634 C C . PHE A 1 80 ? 4.826 0.799 9.644 1.00 93.88 80 PHE A C 1
ATOM 636 O O . PHE A 1 80 ? 4.168 0.499 10.636 1.00 93.88 80 PHE A O 1
ATOM 643 N N . LEU A 1 81 ? 5.949 1.515 9.735 1.00 94.50 81 LEU A N 1
ATOM 644 C CA . LEU A 1 81 ? 6.504 1.970 11.009 1.00 94.50 81 LEU A CA 1
ATOM 645 C C . LEU A 1 81 ? 5.540 2.910 11.745 1.00 94.50 81 LEU A C 1
ATOM 647 O O . LEU A 1 81 ? 5.296 2.739 12.941 1.00 94.50 81 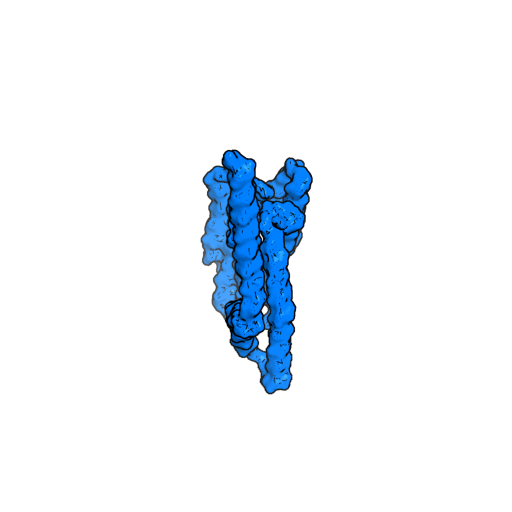LEU A O 1
ATOM 651 N N . MET A 1 82 ? 4.945 3.864 11.025 1.00 91.75 82 MET A N 1
ATOM 652 C CA . MET A 1 82 ? 3.937 4.779 11.565 1.00 91.75 82 MET A CA 1
ATOM 653 C C . MET A 1 82 ? 2.699 4.021 12.061 1.00 91.75 82 MET A C 1
ATOM 655 O O . MET A 1 82 ? 2.210 4.267 13.166 1.00 91.75 82 MET A O 1
ATOM 659 N N . PHE A 1 83 ? 2.221 3.060 11.269 1.00 91.00 83 PHE A N 1
ATOM 660 C CA . PHE A 1 83 ? 1.106 2.195 11.638 1.00 91.00 83 PHE A CA 1
ATOM 661 C C . PHE A 1 83 ? 1.428 1.354 12.884 1.00 91.00 83 PHE A C 1
ATOM 663 O O . PHE A 1 83 ? 0.677 1.380 13.858 1.00 91.00 83 PHE A O 1
ATOM 670 N N . ALA A 1 84 ? 2.577 0.675 12.905 1.00 91.88 84 ALA A N 1
ATOM 671 C CA . ALA A 1 84 ? 3.046 -0.152 14.016 1.00 91.88 84 ALA A CA 1
ATOM 672 C C . ALA A 1 84 ? 3.237 0.646 15.312 1.00 91.88 84 ALA A C 1
ATOM 674 O O . ALA A 1 84 ? 3.010 0.129 16.408 1.00 91.88 84 ALA A O 1
ATOM 675 N N . PHE A 1 85 ? 3.640 1.913 15.203 1.00 90.19 85 PHE A N 1
ATOM 676 C CA . PHE A 1 85 ? 3.765 2.800 16.351 1.00 90.19 85 PHE A CA 1
ATOM 677 C C . PHE A 1 85 ? 2.400 3.149 16.957 1.00 90.19 85 PHE A C 1
ATOM 679 O O . PHE A 1 85 ? 2.262 3.134 18.184 1.00 90.19 85 PHE A O 1
ATOM 686 N N . LEU A 1 86 ? 1.403 3.452 16.123 1.00 88.00 86 LEU A N 1
ATOM 687 C CA . LEU A 1 86 ? 0.065 3.881 16.545 1.00 88.00 86 LEU A CA 1
ATOM 688 C C . LEU A 1 86 ? -0.855 2.729 16.965 1.00 88.00 86 LEU A C 1
ATOM 690 O O . LEU A 1 86 ? -1.776 2.926 17.751 1.00 88.00 86 LEU A O 1
ATOM 694 N N . PHE A 1 87 ? -0.640 1.533 16.441 1.00 85.88 87 PHE A N 1
ATOM 695 C CA . PHE A 1 87 ? -1.492 0.379 16.697 1.00 85.88 87 PHE A CA 1
ATOM 696 C C . PHE A 1 87 ? -1.250 -0.224 18.102 1.00 85.88 87 PHE A C 1
ATOM 698 O O . PHE A 1 87 ? -0.093 -0.306 18.527 1.00 85.88 87 PHE A O 1
ATOM 705 N N . PRO A 1 88 ? -2.284 -0.686 18.847 1.00 79.12 88 PRO A N 1
ATOM 706 C CA . PRO A 1 88 ? -3.713 -0.756 18.503 1.00 79.12 88 PRO A CA 1
ATOM 707 C C . PRO A 1 88 ? -4.556 0.462 18.941 1.00 79.12 88 PRO A C 1
ATOM 709 O O . PRO A 1 88 ? -5.728 0.537 18.583 1.00 79.12 88 PRO A O 1
ATOM 712 N N . ARG A 1 89 ? -3.997 1.420 19.698 1.00 76.31 89 ARG A N 1
ATOM 713 C CA . ARG A 1 89 ? -4.706 2.626 20.174 1.00 76.31 89 ARG A CA 1
ATOM 714 C C . ARG A 1 89 ? -3.943 3.910 19.848 1.00 76.31 89 ARG A C 1
ATOM 716 O O . ARG A 1 89 ? -2.768 4.031 20.180 1.00 76.31 89 ARG A O 1
ATOM 723 N N . GLU A 1 90 ? -4.656 4.938 19.380 1.00 71.25 90 GLU A N 1
ATOM 724 C CA . GLU A 1 90 ? -4.120 6.295 19.133 1.00 71.25 90 GLU A CA 1
ATOM 725 C C . GLU A 1 90 ? -3.806 7.119 20.399 1.00 71.25 90 GLU A C 1
ATOM 727 O O . GLU A 1 90 ? -3.850 8.344 20.378 1.00 71.25 90 GLU A O 1
ATOM 732 N N . GLN A 1 91 ? -3.481 6.471 21.515 1.00 63.78 91 GLN A N 1
ATOM 733 C CA . GLN A 1 91 ? -3.189 7.151 22.782 1.00 63.78 91 GLN A CA 1
ATOM 734 C C . GLN A 1 91 ? -1.757 7.698 22.861 1.00 63.78 91 GLN A C 1
ATOM 736 O O . GLN A 1 91 ? -1.412 8.377 23.820 1.00 63.78 91 GLN A O 1
ATOM 741 N N . LYS A 1 92 ? -0.896 7.381 21.886 1.00 67.06 92 LYS A N 1
ATOM 742 C CA . LYS A 1 92 ? 0.480 7.883 21.864 1.00 67.06 92 LYS A CA 1
ATOM 743 C C . LYS A 1 92 ? 0.521 9.251 21.198 1.00 67.06 92 LYS A C 1
ATOM 745 O O . LYS A 1 92 ? 0.232 9.356 20.005 1.00 67.06 92 LYS A O 1
ATOM 750 N N . ASP A 1 93 ? 0.981 10.256 21.936 1.00 68.06 93 ASP A N 1
ATOM 751 C CA . ASP A 1 93 ? 1.331 11.542 21.348 1.00 68.06 93 ASP A CA 1
ATOM 752 C C . ASP A 1 93 ? 2.481 11.362 20.357 1.00 68.06 93 ASP A C 1
ATOM 754 O O . ASP A 1 93 ? 3.615 10.979 20.686 1.00 68.06 93 ASP A O 1
ATOM 758 N N . ILE A 1 94 ? 2.156 11.608 19.093 1.00 73.50 94 ILE A N 1
ATOM 759 C CA . ILE A 1 94 ? 3.141 11.756 18.038 1.00 73.50 94 ILE A CA 1
ATOM 760 C C . ILE A 1 94 ? 3.543 13.221 18.023 1.00 73.50 94 ILE A C 1
ATOM 762 O O . ILE A 1 94 ? 2.778 14.079 17.586 1.00 73.50 94 ILE A O 1
ATOM 766 N N . SER A 1 95 ? 4.759 13.493 18.490 1.00 81.75 95 SER A N 1
ATOM 767 C CA . SER A 1 95 ? 5.394 14.780 18.246 1.00 81.75 95 SER A CA 1
ATOM 768 C C . SER A 1 95 ? 5.674 14.942 16.753 1.00 81.75 95 SER A C 1
ATOM 770 O O . SER A 1 95 ? 5.962 13.965 16.053 1.00 81.75 95 SER A O 1
ATOM 772 N N . LEU A 1 96 ? 5.646 16.188 16.274 1.00 81.81 96 LEU A N 1
ATOM 773 C CA . LEU A 1 96 ? 5.995 16.535 14.895 1.00 81.81 96 LEU A CA 1
ATOM 774 C C . LEU A 1 96 ? 7.348 15.927 14.486 1.00 81.81 96 LEU A C 1
ATOM 776 O O . LEU A 1 96 ? 7.483 15.390 13.391 1.00 81.81 96 LEU A O 1
ATOM 780 N N . THR A 1 97 ? 8.310 15.900 15.411 1.00 84.19 97 THR A N 1
ATOM 781 C CA . THR A 1 97 ? 9.628 15.282 15.232 1.00 84.19 97 THR A CA 1
ATOM 782 C C . THR A 1 97 ? 9.544 13.808 14.836 1.00 84.19 97 THR A C 1
ATOM 784 O O . THR A 1 97 ? 10.225 13.397 13.906 1.00 84.19 97 THR A O 1
ATOM 787 N N . LYS A 1 98 ? 8.698 12.996 15.488 1.00 86.56 98 LYS A N 1
ATOM 788 C CA . LYS A 1 98 ? 8.558 11.567 15.148 1.00 86.56 98 LYS A CA 1
ATOM 789 C C . LYS A 1 98 ? 7.916 11.379 13.778 1.00 86.56 98 LYS A C 1
ATOM 791 O O . LYS A 1 98 ? 8.363 10.521 13.024 1.00 86.56 98 LYS A O 1
ATOM 796 N N . THR A 1 99 ? 6.920 12.199 13.437 1.00 84.94 99 THR A N 1
ATOM 797 C CA . THR A 1 99 ? 6.319 12.193 12.093 1.00 84.94 99 THR A CA 1
ATOM 798 C C . THR A 1 99 ? 7.363 12.504 11.028 1.00 84.94 99 THR A C 1
ATOM 800 O O . THR A 1 99 ? 7.436 11.800 10.026 1.00 84.94 99 THR A O 1
ATOM 803 N N . ILE A 1 100 ? 8.201 13.518 11.260 1.00 87.81 100 ILE A N 1
ATOM 804 C CA . ILE A 1 100 ? 9.279 13.898 10.342 1.00 87.81 100 ILE A CA 1
ATOM 805 C C . ILE A 1 100 ? 10.312 12.773 10.239 1.00 87.81 100 ILE A C 1
ATOM 807 O O . ILE A 1 100 ? 10.647 12.370 9.133 1.00 87.81 100 ILE A O 1
ATOM 811 N N . ILE A 1 101 ? 10.768 12.205 11.360 1.00 90.19 101 ILE A N 1
ATOM 812 C CA . ILE A 1 101 ? 11.753 11.109 11.363 1.00 90.19 101 ILE A CA 1
ATOM 813 C C . ILE A 1 101 ? 11.226 9.888 10.603 1.00 90.19 101 ILE A C 1
ATOM 815 O O . ILE A 1 101 ? 11.966 9.273 9.838 1.00 90.19 101 ILE A O 1
ATOM 819 N N . PHE A 1 102 ? 9.954 9.530 10.790 1.00 90.56 102 PHE A N 1
ATOM 820 C CA . PHE A 1 102 ? 9.372 8.385 10.094 1.00 90.56 102 PHE A CA 1
ATOM 821 C C . PHE A 1 102 ? 9.087 8.694 8.618 1.00 90.56 102 PHE A C 1
ATOM 823 O O . PHE A 1 102 ? 9.252 7.807 7.784 1.00 90.56 102 PHE A O 1
ATOM 830 N N . GLY A 1 103 ? 8.686 9.923 8.277 1.00 90.88 103 GLY A N 1
ATOM 831 C CA . GLY A 1 103 ? 8.244 10.314 6.934 1.00 90.88 103 GLY A CA 1
ATOM 832 C C . GLY A 1 103 ? 9.343 10.802 5.982 1.00 90.88 103 GLY A C 1
ATOM 833 O O . GLY A 1 103 ? 9.310 10.457 4.803 1.00 90.88 103 GLY A O 1
ATOM 834 N N . CYS A 1 104 ? 10.331 11.567 6.460 1.00 93.88 104 CYS A N 1
ATOM 835 C CA . CYS A 1 104 ? 11.374 12.166 5.611 1.00 93.88 104 CYS A CA 1
ATOM 836 C C . CYS A 1 104 ? 12.133 11.140 4.760 1.00 93.88 104 CYS A C 1
ATOM 838 O O . CYS A 1 104 ? 12.295 11.386 3.566 1.00 93.88 104 CYS A O 1
ATOM 840 N N . PRO A 1 105 ? 12.563 9.984 5.301 1.00 93.94 105 PRO A N 1
ATOM 841 C CA . PRO A 1 105 ? 13.249 8.981 4.492 1.00 93.94 105 PRO A CA 1
ATOM 842 C C . PRO A 1 105 ? 12.403 8.454 3.326 1.00 93.94 105 PRO A C 1
ATOM 844 O O . PRO A 1 105 ? 12.936 8.259 2.238 1.00 93.94 105 PRO A O 1
ATOM 847 N N . ALA A 1 106 ? 11.086 8.295 3.507 1.00 94.75 106 ALA A N 1
ATOM 848 C CA . ALA A 1 106 ? 10.203 7.893 2.411 1.00 94.75 106 ALA A CA 1
ATOM 849 C C . ALA A 1 106 ? 10.139 8.962 1.314 1.00 94.75 106 ALA A C 1
ATOM 851 O O . ALA A 1 106 ? 10.209 8.621 0.138 1.00 94.75 106 ALA A O 1
ATOM 852 N N . LEU A 1 107 ? 10.061 10.247 1.680 1.00 94.88 107 LEU A N 1
ATOM 853 C CA . LEU A 1 107 ? 10.085 11.352 0.713 1.00 94.88 107 LEU A CA 1
ATOM 854 C C . LEU A 1 107 ? 11.418 11.419 -0.042 1.00 94.88 107 LEU A C 1
ATOM 856 O O . LEU A 1 107 ? 11.427 11.564 -1.262 1.00 94.88 107 LEU A O 1
ATOM 860 N N . LEU A 1 108 ? 12.536 11.261 0.671 1.00 95.12 108 LEU A N 1
ATOM 861 C CA . LEU A 1 108 ? 13.871 11.230 0.080 1.00 95.12 108 LEU A CA 1
ATOM 862 C C . LEU A 1 108 ? 13.983 10.108 -0.959 1.00 95.12 108 LEU A C 1
ATOM 864 O O . LEU A 1 108 ? 14.342 10.362 -2.107 1.00 95.12 108 LEU A O 1
ATOM 868 N N . PHE A 1 109 ? 13.642 8.873 -0.585 1.00 94.88 109 PHE A N 1
ATOM 869 C CA . PHE A 1 109 ? 13.751 7.733 -1.494 1.00 94.88 109 PHE A CA 1
ATOM 870 C C . PHE A 1 109 ? 12.702 7.740 -2.605 1.00 94.88 109 PHE A C 1
ATOM 872 O O . PHE A 1 109 ? 12.993 7.241 -3.689 1.00 94.88 109 PHE A O 1
ATOM 879 N N . LEU A 1 110 ? 11.534 8.351 -2.399 1.00 94.75 110 LEU A N 1
ATOM 880 C CA . LEU A 1 110 ? 10.560 8.593 -3.465 1.00 94.75 110 LEU A CA 1
ATOM 881 C C . LEU A 1 110 ? 11.176 9.452 -4.571 1.00 94.75 110 LEU A C 1
ATOM 883 O O . LEU A 1 110 ? 11.107 9.075 -5.737 1.00 94.75 110 LEU A O 1
ATOM 887 N N . ILE A 1 111 ? 11.825 10.563 -4.211 1.00 95.00 111 ILE A N 1
ATOM 888 C CA . ILE A 1 111 ? 12.473 11.461 -5.179 1.00 95.00 111 ILE A CA 1
ATOM 889 C C . ILE A 1 111 ? 13.662 10.757 -5.842 1.00 95.00 111 ILE A C 1
ATOM 891 O O . ILE A 1 111 ? 13.763 10.724 -7.069 1.00 95.00 111 ILE A O 1
ATOM 895 N N . LEU A 1 112 ? 14.536 10.134 -5.046 1.00 94.38 112 LEU A N 1
ATOM 896 C CA . LEU A 1 112 ? 15.725 9.449 -5.557 1.00 94.38 112 LEU A CA 1
ATOM 897 C C . LEU A 1 112 ? 15.388 8.262 -6.470 1.00 94.38 112 LEU A C 1
ATOM 899 O O . LEU A 1 112 ? 16.172 7.955 -7.365 1.00 94.38 112 LEU A O 1
ATOM 903 N N . SER A 1 113 ? 14.227 7.624 -6.302 1.00 94.56 113 SER A N 1
ATOM 904 C CA . SER A 1 113 ? 13.800 6.497 -7.144 1.00 94.56 113 SER A CA 1
ATOM 905 C C . SER A 1 113 ? 13.616 6.870 -8.610 1.00 94.56 113 SER A C 1
ATOM 907 O O . SER A 1 113 ? 13.781 6.009 -9.469 1.00 94.56 113 SER A O 1
ATOM 909 N N . PHE A 1 114 ? 13.323 8.136 -8.921 1.00 93.75 114 PHE A N 1
ATOM 910 C CA . PHE A 1 114 ? 13.213 8.606 -10.306 1.00 93.75 114 PHE A CA 1
ATOM 911 C C . PHE A 1 114 ? 14.565 8.960 -10.943 1.00 93.75 114 PHE A C 1
ATOM 913 O O . PHE A 1 114 ? 14.628 9.2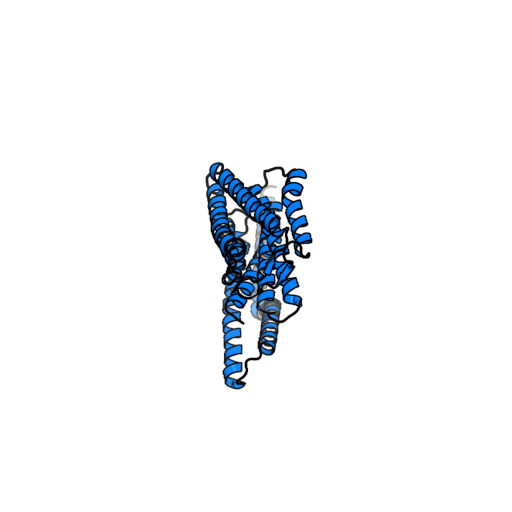06 -12.148 1.00 93.75 114 PHE A O 1
ATOM 920 N N . THR A 1 115 ? 15.649 8.921 -10.167 1.00 93.75 115 THR A N 1
ATOM 921 C CA . THR A 1 115 ? 17.019 9.174 -10.628 1.00 93.75 115 THR A CA 1
ATOM 922 C C . THR A 1 115 ? 17.785 7.874 -10.878 1.00 93.75 115 THR A C 1
ATOM 924 O O . THR A 1 115 ? 17.394 6.796 -10.425 1.00 93.75 115 THR A O 1
ATOM 927 N N . ASP A 1 116 ? 18.940 7.983 -11.531 1.00 92.88 116 ASP A N 1
ATOM 928 C CA . ASP A 1 116 ? 19.831 6.848 -11.812 1.00 92.88 116 ASP A CA 1
ATOM 929 C C . ASP A 1 116 ? 20.537 6.314 -10.547 1.00 92.88 116 ASP A C 1
ATOM 931 O O . ASP A 1 116 ? 21.258 5.318 -10.597 1.00 92.88 116 ASP A O 1
ATOM 935 N N . GLN A 1 117 ? 20.326 6.965 -9.397 1.00 93.62 117 GLN A N 1
ATOM 936 C CA . GLN A 1 117 ?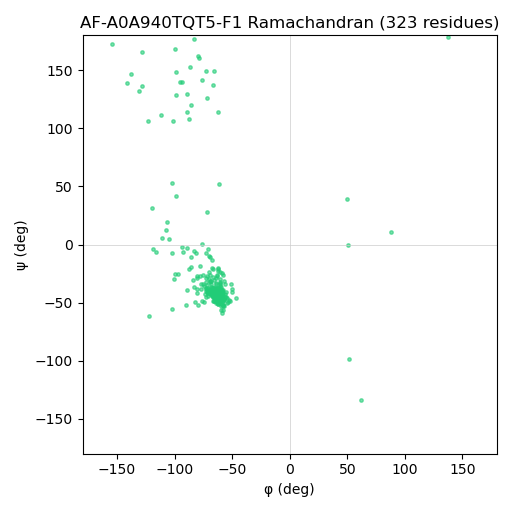 20.984 6.650 -8.131 1.00 93.62 117 GLN A CA 1
ATOM 937 C C . GLN A 1 117 ? 20.470 5.356 -7.486 1.00 93.62 117 GLN A C 1
ATOM 939 O O . GLN A 1 117 ? 21.226 4.696 -6.774 1.00 93.62 117 GLN A O 1
ATOM 944 N N . ILE A 1 118 ? 19.205 4.983 -7.724 1.00 92.75 118 ILE A N 1
ATOM 945 C CA . ILE A 1 118 ? 18.619 3.725 -7.225 1.00 92.75 118 ILE A CA 1
ATOM 946 C C . ILE A 1 118 ? 18.559 2.688 -8.345 1.00 92.75 118 ILE A C 1
ATOM 948 O O . ILE A 1 118 ? 19.127 1.606 -8.206 1.00 92.75 118 ILE A O 1
ATOM 952 N N . VAL A 1 119 ? 17.919 3.028 -9.467 1.00 93.19 119 VAL A N 1
ATOM 953 C CA . VAL A 1 119 ? 17.848 2.181 -10.666 1.00 93.19 119 VAL A CA 1
ATOM 954 C C . VAL A 1 119 ? 18.408 2.948 -11.852 1.00 93.19 119 VAL A C 1
ATOM 956 O O . VAL A 1 119 ? 17.752 3.844 -12.392 1.00 93.19 119 VAL A O 1
ATOM 959 N N . SER A 1 120 ? 19.610 2.571 -12.280 1.00 92.12 120 SER A N 1
ATOM 960 C CA . SER A 1 120 ? 20.303 3.233 -13.383 1.00 92.12 120 SER A CA 1
ATOM 961 C C . SER A 1 120 ? 19.712 2.828 -14.731 1.00 92.12 120 SER A C 1
ATOM 963 O O . SER A 1 120 ? 19.363 3.686 -15.534 1.00 92.12 120 SER A O 1
ATOM 965 N N . SER A 1 121 ? 19.521 1.530 -14.966 1.00 91.25 121 SER A N 1
ATOM 966 C CA . SER A 1 121 ? 19.033 0.995 -16.244 1.00 91.25 121 SER A CA 1
ATOM 967 C C . SER A 1 121 ? 18.334 -0.358 -16.085 1.00 91.25 121 SER A C 1
ATOM 969 O O . SER A 1 121 ? 18.317 -0.952 -15.004 1.00 91.25 121 SER A O 1
ATOM 971 N N . LEU A 1 122 ? 17.726 -0.851 -17.167 1.00 89.19 122 LEU A N 1
ATOM 972 C CA . LEU A 1 122 ? 17.226 -2.225 -17.229 1.00 89.19 122 LEU A CA 1
ATOM 973 C C . LEU A 1 122 ? 18.410 -3.200 -17.194 1.00 89.19 122 LEU A C 1
ATOM 975 O O . LEU A 1 122 ? 19.435 -2.965 -17.831 1.00 89.19 122 LEU A O 1
ATOM 979 N N . GLY A 1 123 ? 18.270 -4.276 -16.425 1.00 83.00 123 GLY A N 1
ATOM 980 C CA . GLY A 1 123 ? 19.293 -5.310 -16.324 1.00 83.00 123 GLY A CA 1
ATOM 981 C C . GLY A 1 123 ? 19.274 -6.255 -17.526 1.00 83.00 123 GLY A C 1
ATOM 982 O O . GLY A 1 123 ? 18.287 -6.347 -18.259 1.00 83.00 123 GLY A O 1
ATOM 983 N N . LEU A 1 124 ? 20.388 -6.959 -17.720 1.00 76.38 124 LEU A N 1
ATOM 984 C CA . LEU A 1 124 ? 20.530 -8.004 -18.731 1.00 76.38 124 LEU A CA 1
ATOM 985 C C . LEU A 1 124 ? 20.336 -9.385 -18.087 1.00 76.38 124 LEU A C 1
ATOM 987 O O . LEU A 1 124 ? 20.681 -9.590 -16.920 1.00 76.38 124 LEU A O 1
ATOM 991 N N . SER A 1 125 ? 19.795 -10.321 -18.876 1.00 72.88 125 SER A N 1
ATOM 992 C CA . SER A 1 125 ? 19.630 -11.746 -18.546 1.00 72.88 125 SER A CA 1
ATOM 993 C C . SER A 1 125 ? 18.935 -12.032 -17.201 1.00 72.88 125 SER A C 1
ATOM 995 O O . SER A 1 125 ? 17.707 -12.026 -17.137 1.00 72.88 125 SER A O 1
ATOM 997 N N . SER A 1 126 ? 19.690 -12.324 -16.137 1.00 73.81 126 SER A N 1
ATOM 998 C CA . SER A 1 126 ? 19.174 -12.767 -14.831 1.00 73.81 126 SER A CA 1
ATOM 999 C C . SER A 1 126 ? 18.785 -11.621 -13.893 1.00 73.81 126 SER A C 1
ATOM 1001 O O . SER A 1 126 ? 18.020 -11.834 -12.943 1.00 73.81 126 SER A O 1
ATOM 1003 N N . LYS A 1 127 ? 19.295 -10.408 -14.147 1.00 80.88 127 LYS A N 1
ATOM 1004 C CA . LYS A 1 127 ? 18.989 -9.198 -13.377 1.00 80.88 127 LYS A CA 1
ATOM 1005 C C . LYS A 1 127 ? 17.928 -8.383 -14.096 1.00 80.88 127 LYS A C 1
ATOM 1007 O O . LYS A 1 127 ? 18.073 -8.055 -15.266 1.00 80.88 127 LYS A O 1
ATOM 1012 N N . MET A 1 128 ? 16.872 -8.008 -13.379 1.00 85.19 128 MET A N 1
ATOM 1013 C CA . MET A 1 128 ? 15.810 -7.173 -13.948 1.00 85.19 128 MET A CA 1
ATOM 1014 C C . MET A 1 128 ? 16.232 -5.704 -14.080 1.00 85.19 128 MET A C 1
ATOM 1016 O O . MET A 1 128 ? 15.833 -5.033 -15.029 1.00 85.19 128 MET A O 1
ATOM 1020 N N . PHE A 1 129 ? 17.049 -5.213 -13.148 1.00 90.06 129 PHE A N 1
ATOM 1021 C CA . PHE A 1 129 ? 17.504 -3.827 -13.088 1.00 90.06 129 PHE A CA 1
ATOM 1022 C C . PHE A 1 129 ? 18.991 -3.767 -12.749 1.00 90.06 129 PHE A C 1
ATOM 1024 O O . PHE A 1 129 ? 19.494 -4.591 -11.982 1.00 90.06 129 PHE A O 1
ATOM 1031 N N . ASN A 1 130 ? 19.675 -2.766 -13.294 1.00 91.00 130 ASN A N 1
ATOM 1032 C CA . ASN A 1 130 ? 20.988 -2.348 -12.831 1.00 91.00 130 ASN A CA 1
ATOM 1033 C C . ASN A 1 130 ? 20.803 -1.295 -11.737 1.00 91.00 130 ASN A C 1
ATOM 1035 O O . ASN A 1 130 ? 20.056 -0.325 -11.898 1.00 91.00 130 ASN A O 1
ATOM 1039 N N . TYR A 1 131 ? 21.475 -1.509 -10.613 1.00 91.88 131 TYR A N 1
ATOM 1040 C CA . TYR A 1 131 ? 21.328 -0.681 -9.424 1.00 91.88 131 TYR A CA 1
ATOM 1041 C C . TYR A 1 131 ? 22.378 0.428 -9.391 1.00 91.88 131 TYR A C 1
ATOM 1043 O O . TYR A 1 131 ? 23.535 0.205 -9.746 1.00 91.88 131 TYR A O 1
ATOM 1051 N N . GLY A 1 132 ? 21.963 1.624 -8.977 1.00 92.38 132 GLY A N 1
ATOM 1052 C CA . GLY A 1 132 ? 22.852 2.764 -8.773 1.00 92.38 132 GLY A CA 1
ATOM 1053 C C . GLY A 1 132 ? 23.550 2.740 -7.404 1.00 92.38 132 GLY A C 1
ATOM 1054 O O . GLY A 1 132 ? 23.273 1.873 -6.568 1.00 92.38 132 GLY A O 1
ATOM 1055 N N . PRO A 1 133 ? 24.445 3.706 -7.133 1.00 94.25 133 PRO A N 1
ATOM 1056 C CA . PRO A 1 133 ? 25.263 3.730 -5.918 1.00 94.25 133 PRO A CA 1
ATOM 1057 C C . PRO A 1 133 ? 24.458 3.953 -4.627 1.00 94.25 133 PRO A C 1
ATOM 1059 O O . PRO A 1 133 ? 24.928 3.580 -3.554 1.00 94.25 133 PRO A O 1
ATOM 1062 N N . LEU A 1 134 ? 23.242 4.515 -4.697 1.00 94.44 134 LEU A N 1
ATOM 1063 C CA . LEU A 1 134 ? 22.383 4.723 -3.524 1.00 94.44 134 LEU A CA 1
ATOM 1064 C C . LEU A 1 134 ? 21.450 3.539 -3.218 1.00 94.44 134 LEU A C 1
ATOM 1066 O 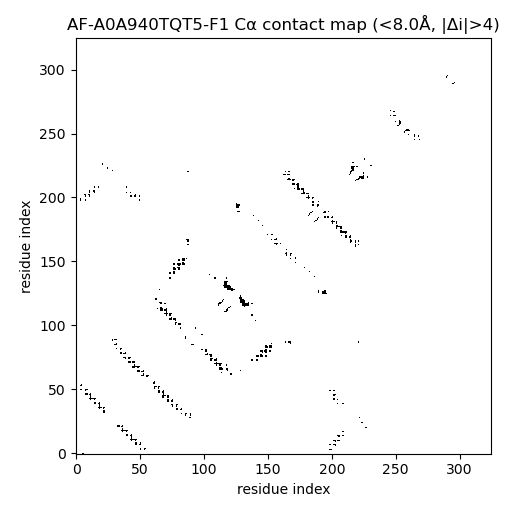O . LEU A 1 134 ? 20.758 3.546 -2.197 1.00 94.44 134 LEU A O 1
ATOM 1070 N N . TYR A 1 135 ? 21.451 2.488 -4.040 1.00 92.88 135 TYR A N 1
ATOM 1071 C CA . TYR A 1 135 ? 20.643 1.289 -3.802 1.00 92.88 135 TYR A CA 1
ATOM 1072 C C . TYR A 1 135 ? 20.940 0.567 -2.466 1.00 92.88 135 TYR A C 1
ATOM 1074 O O . TYR A 1 135 ? 19.990 0.161 -1.787 1.00 92.88 135 TYR A O 1
ATOM 1082 N N . PRO A 1 136 ? 22.202 0.438 -1.999 1.00 93.56 136 PRO A N 1
ATOM 1083 C CA . PRO A 1 136 ? 22.481 -0.118 -0.673 1.00 93.56 136 PRO A CA 1
ATOM 1084 C C . PRO A 1 136 ? 21.849 0.700 0.461 1.00 93.56 136 PRO A C 1
ATOM 1086 O O . PRO A 1 136 ? 21.304 0.127 1.401 1.00 93.56 136 PRO A O 1
ATOM 1089 N N . PHE A 1 137 ? 21.836 2.033 0.352 1.00 95.12 137 PHE A N 1
ATOM 1090 C CA . PHE A 1 137 ? 21.198 2.906 1.343 1.00 95.12 137 PHE A CA 1
ATOM 1091 C C . PHE A 1 137 ? 19.677 2.734 1.353 1.00 95.12 137 PHE A C 1
ATOM 1093 O O . PHE A 1 137 ? 19.082 2.663 2.428 1.00 95.12 137 PHE A O 1
ATOM 1100 N N . PHE A 1 138 ? 19.058 2.589 0.176 1.00 94.00 138 PHE A N 1
ATOM 1101 C CA . PHE A 1 138 ? 17.642 2.222 0.060 1.00 94.00 138 PHE A CA 1
ATOM 1102 C C . PHE A 1 138 ? 17.357 0.875 0.742 1.00 94.00 138 PHE A C 1
ATOM 1104 O O . PHE A 1 138 ? 16.394 0.748 1.495 1.00 94.00 138 PHE A O 1
ATOM 1111 N N . SER A 1 139 ? 18.237 -0.110 0.548 1.00 93.81 139 SER A N 1
ATOM 1112 C CA . SER A 1 139 ? 18.120 -1.451 1.137 1.00 93.81 139 SER A CA 1
ATOM 1113 C C . SER A 1 139 ? 18.228 -1.431 2.668 1.00 93.81 139 SER A C 1
ATOM 1115 O O . SER A 1 139 ? 17.442 -2.091 3.356 1.00 93.81 139 SER A O 1
ATOM 1117 N N . ILE A 1 140 ? 19.167 -0.645 3.211 1.00 95.44 140 ILE A N 1
ATOM 1118 C CA . ILE A 1 140 ? 19.341 -0.427 4.657 1.00 95.44 140 ILE A CA 1
ATOM 1119 C C . ILE A 1 140 ? 18.118 0.277 5.238 1.00 95.44 140 ILE A C 1
ATOM 1121 O O . ILE A 1 140 ? 17.599 -0.156 6.265 1.00 95.44 140 ILE A O 1
ATOM 1125 N N . TYR A 1 141 ? 17.636 1.331 4.580 1.00 95.38 141 TYR A N 1
ATOM 1126 C CA . TYR A 1 141 ? 16.428 2.043 4.983 1.00 95.38 141 TYR A CA 1
ATOM 1127 C C . TYR A 1 141 ? 15.225 1.101 5.054 1.00 95.38 141 TYR A C 1
ATOM 1129 O O . TYR A 1 141 ? 14.576 1.007 6.099 1.00 95.38 141 TYR A O 1
ATOM 1137 N N . LEU A 1 142 ? 14.971 0.367 3.970 1.00 94.50 142 LEU A N 1
ATOM 1138 C CA . LEU A 1 142 ? 13.839 -0.539 3.852 1.00 94.50 142 LEU A CA 1
ATOM 1139 C C . LEU A 1 142 ? 13.902 -1.611 4.944 1.00 94.50 142 LEU A C 1
ATOM 1141 O O . LEU A 1 142 ? 12.954 -1.775 5.710 1.00 94.50 142 LEU A O 1
ATOM 1145 N N . THR A 1 143 ? 15.042 -2.284 5.086 1.00 95.12 143 THR A N 1
ATOM 1146 C CA . THR A 1 143 ? 15.217 -3.354 6.079 1.00 95.12 143 THR A CA 1
ATOM 1147 C C . THR A 1 143 ? 15.164 -2.818 7.511 1.00 95.12 143 THR A C 1
ATOM 1149 O O . THR A 1 143 ? 14.462 -3.374 8.356 1.00 95.12 143 THR A O 1
ATOM 1152 N N . GLY A 1 144 ? 15.849 -1.710 7.793 1.00 96.25 144 GLY A N 1
ATOM 1153 C CA . GLY A 1 144 ? 15.918 -1.106 9.122 1.00 96.25 144 GLY A CA 1
ATOM 1154 C C . GLY A 1 144 ? 14.556 -0.627 9.619 1.00 96.25 144 GLY A C 1
ATOM 1155 O O . GLY A 1 144 ? 14.167 -0.936 10.745 1.00 96.25 144 GLY A O 1
ATOM 1156 N N . PHE A 1 145 ? 13.783 0.060 8.776 1.00 95.94 145 PHE A N 1
ATOM 1157 C CA . PHE A 1 145 ? 12.444 0.529 9.142 1.00 95.94 145 PHE A CA 1
ATOM 1158 C C . PHE A 1 145 ? 11.466 -0.629 9.344 1.00 95.94 145 PHE A C 1
ATOM 1160 O O . PHE A 1 145 ? 10.669 -0.595 10.285 1.00 95.94 145 PHE A O 1
ATOM 1167 N N . MET A 1 146 ? 11.560 -1.682 8.525 1.00 94.81 146 MET A N 1
ATOM 1168 C CA . MET A 1 146 ? 10.761 -2.893 8.720 1.00 94.81 146 MET A CA 1
ATOM 1169 C C . MET A 1 146 ? 11.092 -3.560 10.060 1.00 94.81 146 MET A C 1
ATOM 1171 O O . MET A 1 146 ? 10.178 -3.848 10.834 1.00 94.81 146 MET A O 1
ATOM 1175 N N . ILE A 1 147 ? 12.377 -3.732 10.393 1.00 96.56 147 ILE A N 1
ATOM 1176 C CA . ILE A 1 147 ? 12.810 -4.280 11.690 1.00 96.56 147 ILE A CA 1
ATOM 1177 C C . ILE A 1 147 ? 12.274 -3.426 12.843 1.00 96.56 147 ILE A C 1
ATOM 1179 O O . ILE A 1 147 ? 11.672 -3.966 13.772 1.00 96.56 147 ILE A O 1
ATOM 1183 N N . LEU A 1 148 ? 12.422 -2.100 12.780 1.00 96.00 148 LEU A N 1
ATOM 1184 C CA . LEU A 1 148 ? 11.902 -1.194 13.808 1.00 96.00 148 LEU A CA 1
ATOM 1185 C C . LEU A 1 148 ? 10.381 -1.323 13.976 1.00 96.00 148 LEU A C 1
ATOM 1187 O O . LEU A 1 148 ? 9.895 -1.378 15.108 1.00 96.00 148 LEU A O 1
ATOM 1191 N N . GLY A 1 149 ? 9.629 -1.434 12.878 1.00 95.00 149 GLY A N 1
ATOM 1192 C CA . GLY A 1 149 ? 8.182 -1.656 12.909 1.00 95.00 149 GLY A CA 1
ATOM 1193 C C . GLY A 1 149 ? 7.812 -2.964 13.615 1.00 95.00 149 GLY A C 1
ATOM 1194 O O . GLY A 1 149 ? 6.953 -2.973 14.502 1.00 95.00 149 GLY A O 1
ATOM 1195 N N . PHE A 1 150 ? 8.523 -4.056 13.318 1.00 95.69 150 PHE A N 1
ATOM 1196 C CA . PHE A 1 150 ? 8.347 -5.325 14.029 1.00 95.69 150 PHE A CA 1
ATOM 1197 C C . PHE A 1 150 ? 8.695 -5.219 15.512 1.00 95.69 150 PHE A C 1
ATOM 1199 O O . PHE A 1 150 ? 7.937 -5.717 16.343 1.00 95.69 150 PHE A O 1
ATOM 1206 N N . LEU A 1 151 ? 9.784 -4.538 15.873 1.00 96.31 151 LEU A N 1
ATOM 1207 C CA . LEU A 1 151 ? 10.156 -4.322 17.273 1.00 96.31 151 LEU A CA 1
ATOM 1208 C C . LEU A 1 151 ? 9.069 -3.547 18.033 1.00 96.31 151 LEU A C 1
ATOM 1210 O O . LEU A 1 151 ? 8.750 -3.903 19.172 1.00 96.31 151 LEU A O 1
ATOM 1214 N N . PHE A 1 152 ? 8.440 -2.544 17.411 1.00 93.62 152 PHE A N 1
ATOM 1215 C CA . PHE A 1 152 ? 7.297 -1.839 17.998 1.00 93.62 152 PHE A CA 1
ATOM 1216 C C . PHE A 1 152 ? 6.085 -2.750 18.197 1.00 93.62 152 PHE A C 1
ATOM 1218 O O . PHE A 1 152 ? 5.489 -2.723 19.280 1.00 93.62 152 PHE A O 1
ATOM 1225 N N . LEU A 1 153 ? 5.735 -3.580 17.211 1.00 92.38 153 LEU A N 1
ATOM 1226 C CA . LEU A 1 153 ? 4.632 -4.535 17.350 1.00 92.38 153 LEU A CA 1
ATOM 1227 C C . LEU A 1 153 ? 4.930 -5.595 18.415 1.00 92.38 153 LEU A C 1
ATOM 1229 O O . LEU A 1 153 ? 4.065 -5.877 19.237 1.00 92.38 153 LEU A O 1
ATOM 1233 N N . ILE A 1 154 ? 6.151 -6.134 18.475 1.00 95.06 154 ILE A N 1
ATOM 1234 C CA . ILE A 1 154 ? 6.569 -7.116 19.491 1.00 95.06 154 ILE A CA 1
ATOM 1235 C C . ILE A 1 154 ? 6.523 -6.494 20.889 1.00 95.06 154 ILE A C 1
ATOM 1237 O O . ILE A 1 154 ? 5.990 -7.097 21.824 1.00 95.06 154 ILE A O 1
ATOM 1241 N N . LYS A 1 155 ? 7.045 -5.274 21.051 1.00 94.38 155 LYS A N 1
ATOM 1242 C CA . LYS A 1 155 ? 6.999 -4.543 22.324 1.00 94.38 155 LYS A CA 1
ATOM 1243 C C . LYS A 1 155 ? 5.559 -4.292 22.761 1.00 94.38 155 LYS A C 1
ATOM 1245 O O . LYS A 1 155 ? 5.244 -4.473 23.934 1.00 94.38 155 LYS A O 1
ATOM 1250 N N . THR A 1 156 ? 4.693 -3.902 21.830 1.00 91.38 156 THR A N 1
ATOM 1251 C CA . THR A 1 156 ? 3.268 -3.689 22.099 1.00 91.38 156 THR A CA 1
ATOM 1252 C C . THR A 1 156 ? 2.581 -5.008 22.462 1.00 91.38 156 THR A C 1
ATOM 1254 O O . THR A 1 156 ? 1.926 -5.066 23.496 1.00 91.38 156 THR A O 1
ATOM 1257 N N . TYR A 1 157 ? 2.836 -6.097 21.729 1.00 91.88 157 TYR A N 1
ATOM 1258 C CA . TYR A 1 157 ? 2.304 -7.437 22.011 1.00 91.88 157 TYR A CA 1
ATOM 1259 C C . TYR A 1 157 ? 2.629 -7.912 23.432 1.00 91.88 157 TYR A C 1
ATOM 1261 O O . TYR A 1 157 ? 1.771 -8.487 24.100 1.00 91.88 157 TYR A O 1
ATOM 1269 N N . ARG A 1 158 ? 3.855 -7.653 23.907 1.00 93.75 158 ARG A N 1
ATOM 1270 C CA . ARG A 1 158 ? 4.295 -8.004 25.268 1.00 93.75 158 ARG A CA 1
ATOM 1271 C C . ARG A 1 158 ? 3.639 -7.157 26.365 1.00 93.75 158 ARG A C 1
ATOM 1273 O O . ARG A 1 158 ? 3.599 -7.604 27.503 1.00 93.75 158 ARG A O 1
ATOM 1280 N N . ARG A 1 159 ? 3.164 -5.948 26.046 1.00 92.06 159 ARG A N 1
ATOM 1281 C CA . ARG A 1 159 ? 2.571 -4.999 27.010 1.00 92.06 159 ARG A CA 1
ATOM 1282 C C . ARG A 1 159 ? 1.044 -5.037 27.053 1.00 92.06 159 ARG A C 1
ATOM 1284 O O . ARG A 1 159 ? 0.461 -4.651 28.056 1.00 92.06 159 ARG A O 1
ATOM 1291 N N . THR A 1 160 ? 0.400 -5.462 25.972 1.00 89.12 160 THR A N 1
ATOM 1292 C CA . THR A 1 160 ? -1.063 -5.559 25.873 1.00 89.12 160 THR A CA 1
ATOM 1293 C C . THR A 1 160 ? -1.583 -6.894 26.403 1.00 89.12 160 THR A C 1
ATOM 1295 O O . THR A 1 160 ? -0.903 -7.915 26.299 1.00 89.12 160 THR A O 1
ATOM 1298 N N . VAL A 1 161 ? -2.826 -6.915 26.886 1.00 90.06 161 VAL A N 1
ATOM 1299 C CA . VAL A 1 161 ? -3.535 -8.125 27.344 1.00 90.06 161 VAL A CA 1
ATOM 1300 C C . VAL A 1 161 ? -4.913 -8.241 26.680 1.00 90.06 161 VAL A C 1
ATOM 1302 O O . VAL A 1 161 ? -5.393 -7.299 26.050 1.00 90.06 161 VAL A O 1
ATOM 1305 N N . GLY A 1 162 ? -5.541 -9.416 26.774 1.00 87.19 162 GLY A N 1
ATOM 1306 C CA . GLY A 1 162 ? -6.887 -9.652 26.244 1.00 87.19 162 GLY A CA 1
ATOM 1307 C C . GLY A 1 162 ? -6.995 -9.476 24.724 1.00 87.19 162 GLY A C 1
ATOM 1308 O O . GLY A 1 162 ? -6.170 -9.986 23.961 1.00 87.19 162 GLY A O 1
ATOM 1309 N N . ILE A 1 163 ? -8.033 -8.758 24.285 1.00 83.25 163 ILE A N 1
ATOM 1310 C CA . ILE A 1 163 ? -8.365 -8.567 22.864 1.00 83.25 163 ILE A CA 1
ATOM 1311 C C . ILE A 1 163 ? -7.238 -7.837 22.123 1.00 83.25 163 ILE A C 1
ATOM 1313 O O . ILE A 1 163 ? -6.861 -8.252 21.031 1.00 83.25 163 ILE A O 1
ATOM 1317 N N . GLU A 1 164 ? -6.629 -6.817 22.725 1.00 84.94 164 GLU A N 1
ATOM 1318 C CA . GLU A 1 164 ? -5.546 -6.044 22.098 1.00 84.94 164 GLU A CA 1
ATOM 1319 C C . GLU A 1 164 ? -4.313 -6.894 21.806 1.00 84.94 164 GLU A C 1
ATOM 1321 O O . GLU A 1 164 ? -3.693 -6.773 20.750 1.00 84.94 164 GLU A O 1
ATOM 1326 N N . ARG A 1 165 ? -3.991 -7.832 22.699 1.00 87.12 165 ARG A N 1
ATOM 1327 C CA . ARG A 1 165 ? -2.885 -8.761 22.470 1.00 87.12 165 ARG A CA 1
ATOM 1328 C C . ARG A 1 165 ? -3.140 -9.650 21.257 1.00 87.12 165 ARG A C 1
ATOM 1330 O O . ARG A 1 165 ? -2.221 -9.900 20.477 1.00 87.12 165 ARG A O 1
ATOM 1337 N N . LEU A 1 166 ? -4.377 -10.118 21.081 1.00 82.75 166 LEU A N 1
ATOM 1338 C CA . LEU A 1 166 ? -4.770 -10.885 19.896 1.00 82.75 166 LEU A CA 1
ATOM 1339 C C . LEU A 1 166 ? -4.686 -10.023 18.638 1.00 82.75 166 LEU A C 1
ATOM 1341 O O . LEU A 1 166 ? -4.126 -10.463 17.636 1.00 82.75 166 LEU A O 1
ATOM 1345 N N . GLN A 1 167 ? -5.161 -8.782 18.706 1.00 84.19 167 GLN A N 1
ATOM 1346 C CA . GLN A 1 167 ? -5.116 -7.849 17.588 1.00 84.19 167 GLN A CA 1
ATOM 1347 C C . GLN A 1 167 ? -3.686 -7.621 17.073 1.00 84.19 167 GLN A C 1
ATOM 1349 O O . GLN A 1 167 ? -3.416 -7.734 15.872 1.00 84.19 167 GLN A O 1
ATOM 1354 N N . VAL A 1 168 ? -2.754 -7.359 17.995 1.00 88.62 168 VAL A N 1
ATOM 1355 C CA . VAL A 1 168 ? -1.328 -7.182 17.689 1.00 88.62 168 VAL A CA 1
ATOM 1356 C C . VAL A 1 168 ? -0.708 -8.484 17.193 1.00 88.62 168 VAL A C 1
ATOM 1358 O O . VAL A 1 168 ? 0.060 -8.445 16.237 1.00 88.62 168 VAL A O 1
ATOM 1361 N N . LYS A 1 169 ? -1.075 -9.643 17.758 1.00 85.81 169 LYS A N 1
ATOM 1362 C CA . LYS A 1 169 ? -0.589 -10.956 17.299 1.00 85.81 169 LYS A CA 1
ATOM 1363 C C . LYS A 1 169 ? -0.912 -11.197 15.826 1.00 85.81 169 LYS A C 1
ATOM 1365 O O . LYS A 1 169 ? -0.015 -11.526 15.058 1.00 85.81 169 LYS A O 1
ATOM 1370 N N . TYR A 1 170 ? -2.173 -11.037 15.429 1.00 82.56 170 TYR A N 1
ATOM 1371 C CA . TYR A 1 170 ? -2.584 -11.273 14.042 1.00 82.56 170 TYR A CA 1
ATOM 1372 C C . TYR A 1 170 ? -1.973 -10.254 13.086 1.00 82.56 170 TYR A C 1
ATOM 1374 O O . TYR A 1 170 ? -1.535 -10.632 12.003 1.00 82.56 170 TYR A O 1
ATOM 1382 N N . CYS A 1 171 ? -1.877 -8.990 13.503 1.00 86.88 171 CYS A N 1
ATOM 1383 C CA . CYS A 1 171 ? -1.180 -7.974 12.727 1.00 86.88 171 CYS A CA 1
ATOM 1384 C C . CYS A 1 171 ? 0.299 -8.336 12.519 1.00 86.88 171 CYS A C 1
ATOM 1386 O O . CYS A 1 171 ? 0.798 -8.265 11.402 1.00 86.88 171 CYS A O 1
ATOM 1388 N N . LEU A 1 172 ? 0.996 -8.754 13.578 1.00 88.56 172 LEU A N 1
ATOM 1389 C CA . LEU A 1 172 ? 2.401 -9.149 13.522 1.00 88.56 172 LEU A CA 1
ATOM 1390 C C . LEU A 1 172 ? 2.604 -10.336 12.578 1.00 88.56 172 LEU A C 1
ATOM 1392 O O . LEU A 1 172 ? 3.483 -10.275 11.724 1.00 88.56 172 LEU A O 1
ATOM 1396 N N . LEU A 1 173 ? 1.767 -11.375 12.682 1.00 83.75 173 LEU A N 1
ATOM 1397 C CA . LEU A 1 173 ? 1.815 -12.530 11.779 1.00 83.75 173 LEU A CA 1
ATOM 1398 C C . LEU A 1 173 ? 1.575 -12.116 10.322 1.00 83.75 173 LEU A C 1
ATOM 1400 O O . LEU A 1 173 ? 2.351 -12.493 9.450 1.00 83.75 173 LEU A O 1
ATOM 1404 N N . GLY A 1 174 ? 0.550 -11.300 10.061 1.00 83.44 174 GLY A N 1
ATOM 1405 C CA . GLY A 1 174 ? 0.239 -10.812 8.716 1.00 83.44 174 GLY A CA 1
ATOM 1406 C C . GLY A 1 174 ? 1.376 -10.020 8.084 1.00 83.44 174 GLY A C 1
ATOM 1407 O O . GLY A 1 174 ? 1.727 -10.245 6.925 1.00 83.44 174 GLY A O 1
ATOM 1408 N N . MET A 1 175 ? 1.976 -9.120 8.863 1.00 89.50 175 MET A N 1
ATOM 1409 C CA . MET A 1 175 ? 3.126 -8.330 8.436 1.00 89.50 175 MET A CA 1
ATOM 1410 C C . MET A 1 175 ? 4.334 -9.227 8.183 1.00 89.50 175 MET A C 1
ATOM 1412 O O . MET A 1 175 ? 4.963 -9.093 7.142 1.00 89.50 175 MET A O 1
ATOM 1416 N N . PHE A 1 176 ? 4.620 -10.185 9.070 1.00 89.56 176 PHE A N 1
ATOM 1417 C CA . PHE A 1 176 ? 5.760 -11.097 8.943 1.00 89.56 176 PHE A CA 1
ATOM 1418 C C . PHE A 1 176 ? 5.662 -11.979 7.694 1.00 89.56 176 PHE A C 1
ATOM 1420 O O . PHE A 1 176 ? 6.587 -12.004 6.882 1.00 89.56 176 PHE A O 1
ATOM 1427 N N . PHE A 1 177 ? 4.521 -12.646 7.492 1.00 84.81 177 PHE A N 1
ATOM 1428 C CA . PHE A 1 177 ? 4.295 -13.507 6.325 1.00 84.81 177 PHE A CA 1
ATOM 1429 C C . PHE A 1 177 ? 4.209 -12.738 5.004 1.00 84.81 177 PHE A C 1
ATOM 1431 O O . PHE A 1 177 ? 4.303 -13.342 3.942 1.00 84.81 177 PHE A O 1
ATOM 1438 N N . THR A 1 178 ? 4.071 -11.416 5.059 1.00 87.94 178 THR A N 1
ATOM 1439 C CA . THR A 1 178 ? 4.147 -10.546 3.883 1.00 87.94 178 THR A CA 1
ATOM 1440 C C . THR A 1 178 ? 5.571 -10.075 3.636 1.00 87.94 178 THR A C 1
ATOM 1442 O O . THR A 1 178 ? 6.102 -10.222 2.537 1.00 87.94 178 THR A O 1
ATOM 1445 N N . SER A 1 179 ? 6.211 -9.513 4.660 1.00 90.19 179 SER A N 1
ATOM 1446 C CA . SER A 1 179 ? 7.509 -8.867 4.529 1.00 90.19 179 SER A CA 1
ATOM 1447 C C . SER A 1 179 ? 8.637 -9.861 4.315 1.00 90.19 179 SER A C 1
ATOM 1449 O O . SER A 1 179 ? 9.542 -9.564 3.548 1.00 90.19 179 SER A O 1
ATOM 1451 N N . ALA A 1 180 ? 8.608 -11.026 4.970 1.00 89.56 180 ALA A N 1
ATOM 1452 C CA . ALA A 1 180 ? 9.670 -12.019 4.846 1.00 89.56 180 ALA A CA 1
ATOM 1453 C C . ALA A 1 180 ? 9.843 -12.493 3.390 1.00 89.56 180 ALA A C 1
ATOM 1455 O O . ALA A 1 180 ? 10.929 -12.300 2.838 1.00 89.56 180 ALA A O 1
ATOM 1456 N N . PRO A 1 181 ? 8.804 -13.016 2.708 1.00 86.81 181 PRO A N 1
ATOM 1457 C CA . PRO A 1 181 ? 8.960 -13.412 1.316 1.00 86.81 181 PRO A CA 1
ATOM 1458 C C . PRO A 1 181 ? 9.127 -12.211 0.375 1.00 86.81 181 PRO A C 1
ATOM 1460 O O . PRO A 1 181 ? 9.821 -12.340 -0.631 1.00 86.81 181 PRO A O 1
ATOM 1463 N N . ALA A 1 182 ? 8.563 -11.036 0.679 1.00 89.19 182 ALA A N 1
ATOM 1464 C CA . ALA A 1 182 ? 8.789 -9.833 -0.126 1.00 89.19 182 ALA A CA 1
ATOM 1465 C C . ALA A 1 182 ? 10.265 -9.396 -0.112 1.00 89.19 182 ALA A C 1
ATOM 1467 O O . ALA A 1 182 ? 10.844 -9.191 -1.177 1.00 89.19 182 ALA A O 1
ATOM 1468 N N . LEU A 1 183 ? 10.894 -9.324 1.066 1.00 90.56 183 LEU A N 1
ATOM 1469 C CA . LEU A 1 183 ? 12.312 -8.982 1.226 1.00 90.56 183 LEU A CA 1
ATOM 1470 C C . LEU A 1 183 ? 13.219 -10.008 0.546 1.00 90.56 183 LEU A C 1
ATOM 1472 O O . LEU A 1 183 ? 14.147 -9.634 -0.166 1.00 90.56 183 LEU A O 1
ATOM 1476 N N . ILE A 1 184 ? 12.936 -11.301 0.718 1.00 89.56 184 ILE A N 1
ATOM 1477 C CA . ILE A 1 184 ? 13.709 -12.364 0.067 1.00 89.56 184 ILE A CA 1
ATOM 1478 C C . ILE A 1 184 ? 13.644 -12.205 -1.454 1.00 89.56 184 ILE A C 1
ATOM 1480 O O . ILE A 1 184 ? 14.681 -12.122 -2.107 1.00 89.56 184 ILE A O 1
ATOM 1484 N N . ASN A 1 185 ? 12.436 -12.102 -2.012 1.00 88.94 185 ASN A N 1
ATOM 1485 C CA . ASN A 1 185 ? 12.244 -12.139 -3.458 1.00 88.94 185 ASN A CA 1
ATOM 1486 C C . ASN A 1 185 ? 12.579 -10.832 -4.177 1.00 88.94 185 ASN A C 1
ATOM 1488 O O . ASN A 1 185 ? 12.902 -10.893 -5.352 1.00 88.94 185 ASN A O 1
ATOM 1492 N N . ASN A 1 186 ? 12.477 -9.672 -3.522 1.00 89.88 186 ASN A N 1
ATOM 1493 C CA . ASN A 1 186 ? 12.632 -8.366 -4.182 1.00 89.88 186 ASN A CA 1
ATOM 1494 C C . ASN A 1 186 ? 13.822 -7.542 -3.691 1.00 89.88 186 ASN A C 1
ATOM 1496 O O . ASN A 1 186 ? 14.109 -6.506 -4.285 1.00 89.88 186 ASN A O 1
ATOM 1500 N N . LEU A 1 187 ? 14.519 -7.988 -2.644 1.00 88.25 187 LEU A N 1
ATOM 1501 C CA . LEU A 1 187 ? 15.715 -7.316 -2.143 1.00 88.25 187 LEU A CA 1
ATOM 1502 C C . LEU A 1 187 ? 16.919 -8.258 -2.156 1.00 88.25 187 LEU A C 1
ATOM 1504 O O . LEU A 1 187 ? 17.870 -8.027 -2.899 1.00 88.25 187 LEU A O 1
ATOM 1508 N N . PHE A 1 188 ? 16.857 -9.355 -1.400 1.00 88.12 188 PHE A N 1
ATOM 1509 C CA . PHE A 1 188 ? 18.012 -10.234 -1.205 1.00 88.12 188 PHE A CA 1
ATOM 1510 C C . PHE A 1 188 ? 18.355 -11.075 -2.441 1.00 88.12 188 PHE A C 1
ATOM 1512 O O . PHE A 1 188 ? 19.521 -11.124 -2.832 1.00 88.12 188 PHE A O 1
ATOM 1519 N N . LEU A 1 189 ? 17.369 -11.693 -3.102 1.00 87.19 189 LEU A N 1
ATOM 1520 C CA . LEU A 1 189 ? 17.612 -12.453 -4.335 1.00 87.19 189 LEU A CA 1
ATOM 1521 C C . LEU A 1 189 ? 18.128 -11.567 -5.485 1.00 87.19 189 LEU A C 1
ATOM 1523 O O . LEU A 1 189 ? 19.120 -11.946 -6.114 1.00 87.19 189 LEU A O 1
ATOM 1527 N N . PRO A 1 190 ? 17.574 -10.362 -5.730 1.00 86.25 190 PRO A N 1
ATOM 1528 C CA . PRO A 1 190 ? 18.129 -9.464 -6.741 1.00 86.25 190 PRO A CA 1
ATOM 1529 C C . PRO A 1 190 ? 19.542 -8.970 -6.430 1.00 86.25 190 PRO A C 1
ATOM 1531 O O . PRO A 1 190 ? 20.351 -8.843 -7.352 1.00 86.25 190 PRO A O 1
ATOM 1534 N N . MET A 1 191 ? 19.880 -8.760 -5.151 1.00 84.00 191 MET A N 1
ATOM 1535 C CA . MET A 1 191 ? 21.261 -8.476 -4.730 1.00 84.00 191 MET A CA 1
ATOM 1536 C C . MET A 1 191 ? 22.207 -9.640 -5.050 1.00 84.00 191 MET A C 1
ATOM 1538 O O . MET A 1 191 ? 23.329 -9.404 -5.491 1.00 84.00 191 MET A O 1
ATOM 1542 N N . ALA A 1 192 ? 21.734 -10.883 -4.922 1.00 85.44 192 ALA A N 1
ATOM 1543 C CA . ALA A 1 192 ? 22.451 -12.085 -5.354 1.00 85.44 192 ALA A CA 1
ATOM 1544 C C . ALA A 1 192 ? 22.434 -12.306 -6.885 1.00 85.44 192 ALA A C 1
ATOM 1546 O O . ALA A 1 192 ? 23.002 -13.275 -7.378 1.00 85.44 192 ALA A O 1
ATOM 1547 N N . GLY A 1 193 ? 21.800 -11.414 -7.657 1.00 82.75 193 GLY A N 1
ATOM 1548 C CA . GLY A 1 193 ? 21.759 -11.466 -9.121 1.00 82.75 193 GLY A CA 1
ATOM 1549 C C . GLY A 1 193 ? 20.625 -12.293 -9.725 1.00 82.75 193 GLY A C 1
ATOM 1550 O O . GLY A 1 193 ? 20.627 -12.512 -10.938 1.00 82.75 193 GLY A O 1
ATOM 1551 N N . VAL A 1 194 ? 19.646 -12.707 -8.915 1.00 85.56 194 VAL A N 1
ATOM 1552 C CA . VAL A 1 194 ? 18.485 -13.501 -9.341 1.00 85.56 194 VAL A CA 1
ATOM 1553 C C . VAL A 1 194 ? 17.212 -12.662 -9.228 1.00 85.56 194 VAL A C 1
ATOM 1555 O O . VAL A 1 194 ? 16.767 -12.342 -8.132 1.00 85.56 194 VAL A O 1
ATOM 1558 N N . SER A 1 195 ? 16.597 -12.307 -10.359 1.00 85.31 195 SER A N 1
ATOM 1559 C CA . SER A 1 195 ? 15.359 -11.499 -10.398 1.00 85.31 195 SER A CA 1
ATOM 1560 C C . SER A 1 195 ? 14.112 -12.256 -10.876 1.00 85.31 195 SER A C 1
ATOM 1562 O O . SER A 1 195 ? 13.045 -11.654 -11.016 1.00 85.31 195 SER A O 1
ATOM 1564 N N . SER A 1 196 ? 14.207 -13.570 -11.110 1.00 82.44 196 SER A N 1
ATOM 1565 C CA . SER A 1 196 ? 13.112 -14.394 -11.656 1.00 82.44 196 SER A CA 1
ATOM 1566 C C . SER A 1 196 ? 11.852 -14.411 -10.780 1.00 82.44 196 SER A C 1
ATOM 1568 O O . SER A 1 196 ? 10.750 -14.649 -11.272 1.00 82.44 196 SER A O 1
ATOM 1570 N N . PHE A 1 197 ? 12.003 -14.134 -9.483 1.00 83.75 197 PHE A N 1
ATOM 1571 C CA . PHE A 1 197 ? 10.933 -14.203 -8.487 1.00 83.75 197 PHE A CA 1
ATOM 1572 C C . PHE A 1 197 ? 10.400 -12.833 -8.048 1.00 83.75 197 PHE A C 1
ATOM 1574 O O . PHE A 1 197 ? 9.521 -12.774 -7.189 1.00 83.75 197 PHE A O 1
ATOM 1581 N N . ASN A 1 198 ? 10.857 -11.727 -8.651 1.00 84.75 198 ASN A N 1
ATOM 1582 C CA . ASN A 1 198 ? 10.452 -10.380 -8.225 1.00 84.75 198 ASN A CA 1
ATOM 1583 C C . ASN A 1 198 ? 8.927 -10.182 -8.250 1.00 84.75 198 ASN A C 1
ATOM 1585 O O . ASN A 1 198 ? 8.365 -9.525 -7.377 1.00 84.75 198 ASN A O 1
ATOM 1589 N N . TRP A 1 199 ? 8.225 -10.813 -9.198 1.00 80.62 199 TRP A N 1
ATOM 1590 C CA . TRP A 1 199 ? 6.766 -10.701 -9.303 1.00 80.62 199 TRP A CA 1
ATOM 1591 C C . TRP A 1 199 ? 6.002 -11.236 -8.086 1.00 80.62 199 TRP A C 1
ATOM 1593 O O . TRP A 1 199 ? 4.852 -10.852 -7.904 1.00 80.62 199 TRP A O 1
ATOM 1603 N N . LEU A 1 200 ? 6.606 -12.094 -7.256 1.00 84.62 200 LEU A N 1
ATOM 1604 C CA . LEU A 1 200 ? 5.950 -12.673 -6.081 1.00 84.62 200 LEU A CA 1
ATOM 1605 C C . LEU A 1 200 ? 5.815 -11.683 -4.919 1.00 84.62 200 LEU A C 1
ATOM 1607 O O . LEU A 1 200 ? 4.900 -11.818 -4.112 1.00 84.62 200 LEU A O 1
ATOM 1611 N N . GLY A 1 201 ? 6.688 -10.675 -4.835 1.00 84.62 201 GLY A N 1
ATOM 1612 C CA . GLY A 1 201 ? 6.704 -9.715 -3.726 1.00 84.62 201 GLY A CA 1
ATOM 1613 C C . GLY A 1 201 ? 5.391 -8.951 -3.552 1.00 84.62 201 GLY A C 1
ATOM 1614 O O . GLY A 1 201 ? 4.784 -9.059 -2.484 1.00 84.62 201 GLY A O 1
ATOM 1615 N N . PRO A 1 202 ? 4.919 -8.210 -4.574 1.00 85.06 202 PRO A N 1
ATOM 1616 C CA . PRO A 1 202 ? 3.695 -7.428 -4.445 1.00 85.06 202 PRO A CA 1
ATOM 1617 C C . PRO A 1 202 ? 2.455 -8.274 -4.105 1.00 85.06 202 PRO A C 1
ATOM 1619 O O . PRO A 1 202 ? 1.727 -7.881 -3.196 1.00 85.06 202 PRO A O 1
ATOM 1622 N N . PRO A 1 203 ? 2.208 -9.453 -4.711 1.00 78.88 203 PRO A N 1
ATOM 1623 C CA . PRO A 1 203 ? 1.093 -10.319 -4.330 1.00 78.88 203 PRO A CA 1
ATOM 1624 C C . PRO A 1 203 ? 1.077 -10.756 -2.860 1.00 78.88 203 PRO A C 1
ATOM 1626 O O . PRO A 1 203 ? -0.008 -10.885 -2.289 1.00 78.88 203 PRO A O 1
ATOM 1629 N N . PHE A 1 204 ? 2.232 -10.911 -2.200 1.00 83.94 204 PHE A N 1
ATOM 1630 C CA . PHE A 1 204 ? 2.266 -11.260 -0.773 1.00 83.94 204 PHE A CA 1
ATOM 1631 C C . PHE A 1 204 ? 1.629 -10.197 0.130 1.00 83.94 204 PHE A C 1
ATOM 1633 O O . PHE A 1 204 ? 1.160 -10.536 1.214 1.00 83.94 204 PHE A O 1
ATOM 1640 N N . THR A 1 205 ? 1.506 -8.942 -0.317 1.00 82.38 205 THR A N 1
ATOM 1641 C CA . THR A 1 205 ? 0.790 -7.888 0.433 1.00 82.38 205 THR A CA 1
ATOM 1642 C C . THR A 1 205 ? -0.675 -8.233 0.714 1.00 82.38 205 THR A C 1
ATOM 1644 O O . THR A 1 205 ? -1.234 -7.786 1.716 1.00 82.38 205 THR A O 1
ATOM 1647 N N . MET A 1 206 ? -1.289 -9.106 -0.092 1.00 73.50 206 MET A N 1
ATOM 1648 C CA . MET A 1 206 ? -2.644 -9.604 0.158 1.00 73.50 206 MET A CA 1
ATOM 1649 C C . MET A 1 206 ? -2.741 -10.427 1.453 1.00 73.50 206 MET A C 1
ATOM 1651 O O . MET A 1 206 ? -3.783 -10.407 2.109 1.00 73.50 206 MET A O 1
ATOM 1655 N N . ILE A 1 207 ? -1.658 -11.095 1.873 1.00 76.69 207 ILE A N 1
ATOM 1656 C CA . ILE A 1 207 ? -1.605 -11.831 3.146 1.00 76.69 207 ILE A CA 1
ATOM 1657 C C . ILE A 1 207 ? -1.710 -10.851 4.317 1.00 76.69 207 ILE A C 1
ATOM 1659 O O . ILE A 1 207 ? -2.545 -11.039 5.205 1.00 76.69 207 ILE A O 1
ATOM 1663 N N . MET A 1 208 ? -0.926 -9.768 4.304 1.00 79.88 208 MET A N 1
ATOM 1664 C CA . MET A 1 208 ? -1.007 -8.698 5.304 1.00 79.88 208 MET A CA 1
ATOM 1665 C C . MET A 1 208 ? -2.428 -8.152 5.390 1.00 79.88 208 MET A C 1
ATOM 1667 O O . MET A 1 208 ? -2.946 -7.996 6.499 1.00 79.88 208 MET A O 1
ATOM 1671 N N . LEU A 1 209 ? -3.067 -7.881 4.250 1.00 74.56 209 LEU A N 1
ATOM 1672 C CA . LEU A 1 209 ? -4.442 -7.390 4.225 1.00 74.56 209 LEU A CA 1
ATOM 1673 C C . LEU A 1 209 ? -5.402 -8.391 4.858 1.00 74.56 209 LEU A C 1
ATOM 1675 O O . LEU A 1 209 ? -6.185 -7.983 5.710 1.00 74.56 209 LEU A O 1
ATOM 1679 N N . GLY A 1 210 ? -5.309 -9.680 4.523 1.00 68.12 210 GLY A N 1
ATOM 1680 C CA . GLY A 1 210 ? -6.154 -10.730 5.096 1.00 68.12 210 GLY A CA 1
ATOM 1681 C C . GLY A 1 210 ? -6.022 -10.836 6.617 1.00 68.12 210 GLY A C 1
ATOM 1682 O O . GLY A 1 210 ? -7.020 -10.792 7.336 1.00 68.12 210 GLY A O 1
ATOM 1683 N N . PHE A 1 211 ? -4.793 -10.890 7.130 1.00 72.06 211 PHE A N 1
ATOM 1684 C CA . PHE A 1 211 ? -4.526 -10.992 8.569 1.00 72.06 211 PHE A CA 1
ATOM 1685 C C . PHE A 1 211 ? -4.889 -9.718 9.338 1.00 72.06 211 PHE A C 1
ATOM 1687 O O . PHE A 1 211 ? -5.477 -9.792 10.420 1.00 72.06 211 PHE A O 1
ATOM 1694 N N . THR A 1 212 ? -4.569 -8.545 8.790 1.00 68.00 212 THR A N 1
ATOM 1695 C CA . THR A 1 212 ? -4.882 -7.261 9.438 1.00 68.00 212 THR A CA 1
ATOM 1696 C C . THR A 1 212 ? -6.385 -7.016 9.431 1.00 68.00 212 THR A C 1
ATOM 1698 O O . THR A 1 212 ? -6.954 -6.606 10.436 1.00 68.00 212 THR A O 1
ATOM 1701 N N . THR A 1 213 ? -7.059 -7.374 8.346 1.00 65.50 213 THR A N 1
ATOM 1702 C CA . THR A 1 213 ? -8.520 -7.366 8.251 1.00 65.50 213 THR A CA 1
ATOM 1703 C C . THR A 1 213 ? -9.158 -8.309 9.246 1.00 65.50 213 THR A C 1
ATOM 1705 O O . THR A 1 213 ? -10.057 -7.906 9.973 1.00 65.50 213 THR A O 1
ATOM 1708 N N . TYR A 1 214 ? -8.687 -9.551 9.320 1.00 64.88 214 TYR A N 1
ATOM 1709 C CA . TYR A 1 214 ? -9.193 -10.516 10.284 1.00 64.88 214 TYR A CA 1
ATOM 1710 C C . TYR A 1 214 ? -9.026 -10.000 11.719 1.00 64.88 214 TYR A C 1
ATOM 1712 O O . TYR A 1 214 ? -9.962 -10.070 12.515 1.00 64.88 214 TYR A O 1
ATOM 1720 N N . SER A 1 215 ? -7.869 -9.405 12.022 1.00 64.25 215 SER A N 1
ATOM 1721 C CA . SER A 1 215 ? -7.608 -8.725 13.291 1.00 64.25 215 SER A CA 1
ATOM 1722 C C . SER A 1 215 ? -8.619 -7.605 13.558 1.00 64.25 215 SER A C 1
ATOM 1724 O O . SER A 1 215 ? -9.222 -7.546 14.629 1.00 64.25 215 SER A O 1
ATOM 1726 N N . ILE A 1 216 ? -8.879 -6.757 12.563 1.00 63.12 216 ILE A N 1
ATOM 1727 C CA . ILE A 1 216 ? -9.809 -5.633 12.679 1.00 63.12 216 ILE A CA 1
ATOM 1728 C C . ILE A 1 216 ? -11.259 -6.103 12.870 1.00 63.12 216 ILE A C 1
ATOM 1730 O O . ILE A 1 216 ? -11.952 -5.582 13.744 1.00 63.12 216 ILE A O 1
ATOM 1734 N N . VAL A 1 217 ? -11.704 -7.089 12.087 1.00 56.34 217 VAL A N 1
ATOM 1735 C CA . VAL A 1 217 ? -13.099 -7.554 12.022 1.00 56.34 217 VAL A CA 1
ATOM 1736 C C . VAL A 1 217 ? -13.442 -8.487 13.182 1.00 56.34 217 VAL A C 1
ATOM 1738 O O . VAL A 1 217 ? -14.405 -8.279 13.921 1.00 56.34 217 VAL A O 1
ATOM 1741 N N . LYS A 1 218 ? -12.645 -9.534 13.403 1.00 52.38 218 LYS A N 1
ATOM 1742 C CA . LYS A 1 218 ? -12.965 -10.523 14.439 1.00 52.38 218 LYS A CA 1
ATOM 1743 C C . LYS A 1 218 ? -12.743 -9.971 15.842 1.00 52.38 218 LYS A C 1
ATOM 1745 O O . LYS A 1 218 ? -13.477 -10.323 16.762 1.00 52.38 218 LYS A O 1
ATOM 1750 N N . HIS A 1 219 ? -11.762 -9.086 16.005 1.00 58.91 219 HIS A N 1
ATOM 1751 C CA . HIS A 1 219 ? -11.396 -8.533 17.306 1.00 58.91 219 HIS A CA 1
ATOM 1752 C C . HIS A 1 219 ? -11.840 -7.074 17.495 1.00 58.91 219 HIS A C 1
ATOM 1754 O O . HIS A 1 219 ? -11.332 -6.415 18.398 1.00 58.91 219 HIS A O 1
ATOM 1760 N N . ARG A 1 220 ? -12.807 -6.591 16.691 1.00 58.84 220 ARG A N 1
ATOM 1761 C CA . ARG A 1 220 ? -13.510 -5.294 16.838 1.00 58.84 220 ARG A CA 1
ATOM 1762 C C . ARG A 1 220 ? -12.579 -4.087 17.039 1.00 58.84 220 ARG A C 1
ATOM 1764 O O . ARG A 1 220 ? -12.860 -3.196 17.831 1.00 58.84 220 ARG A O 1
ATOM 1771 N N . LEU A 1 221 ? -11.450 -4.060 16.335 1.00 51.53 221 LEU A N 1
ATOM 1772 C CA . LEU A 1 221 ? -10.397 -3.045 16.519 1.00 51.53 221 LEU A CA 1
ATOM 1773 C C . LEU A 1 221 ? -10.830 -1.647 16.076 1.00 51.53 221 LEU A C 1
ATOM 1775 O O . LEU A 1 221 ? -10.420 -0.620 16.599 1.00 51.53 221 LEU A O 1
ATOM 1779 N N . MET A 1 222 ? -11.694 -1.640 15.081 1.00 52.41 222 MET A N 1
ATOM 1780 C CA . MET A 1 222 ? -12.448 -0.514 14.580 1.00 52.41 222 MET A CA 1
ATOM 1781 C C . MET A 1 222 ? -13.803 -1.143 14.258 1.00 52.41 222 MET A C 1
ATOM 1783 O O . MET A 1 222 ? -13.795 -2.247 13.729 1.00 52.41 222 MET A O 1
ATOM 1787 N N . ASP A 1 223 ? -14.947 -0.512 14.535 1.00 51.53 223 ASP A N 1
ATOM 1788 C CA . ASP A 1 223 ? -16.302 -1.028 14.210 1.00 51.53 223 ASP A CA 1
ATOM 1789 C C . ASP A 1 223 ? -16.535 -1.223 12.683 1.00 51.53 223 ASP A C 1
ATOM 1791 O O . ASP A 1 223 ? -17.379 -0.578 12.070 1.00 51.53 223 ASP A O 1
ATOM 1795 N N . ILE A 1 224 ? -15.657 -1.939 11.976 1.00 50.94 224 ILE A N 1
ATOM 1796 C CA . ILE A 1 224 ? -15.643 -2.169 10.524 1.00 50.94 224 ILE A CA 1
ATOM 1797 C C . ILE A 1 224 ? -16.382 -3.463 10.206 1.00 50.94 224 ILE A C 1
ATOM 1799 O O . ILE A 1 224 ? -16.560 -3.772 9.038 1.00 50.94 224 ILE A O 1
ATOM 1803 N N . ASN A 1 225 ? -16.872 -4.194 11.213 1.00 53.84 225 ASN A N 1
ATOM 1804 C CA . ASN A 1 225 ? -17.588 -5.456 11.031 1.00 53.84 225 ASN A CA 1
ATOM 1805 C C . ASN A 1 225 ? -18.702 -5.321 9.999 1.00 53.84 225 ASN A C 1
ATOM 1807 O O . ASN A 1 225 ? -18.827 -6.161 9.124 1.00 53.84 225 ASN A O 1
ATOM 1811 N N . ILE A 1 226 ? -19.442 -4.213 10.018 1.00 50.59 226 ILE A N 1
ATOM 1812 C CA . ILE A 1 226 ? -20.514 -3.979 9.049 1.00 50.59 226 ILE A CA 1
ATOM 1813 C C . ILE A 1 226 ? -19.960 -3.770 7.633 1.00 50.59 226 ILE A C 1
ATOM 1815 O O . ILE A 1 226 ? -20.506 -4.327 6.687 1.00 50.59 226 ILE A O 1
ATOM 1819 N N . VAL A 1 227 ? -18.878 -3.003 7.470 1.00 49.22 227 VAL A N 1
ATOM 1820 C CA . VAL A 1 227 ? -18.281 -2.719 6.152 1.00 49.22 227 VAL A CA 1
ATOM 1821 C C . VAL A 1 227 ? -17.586 -3.952 5.588 1.00 49.22 227 VAL A C 1
ATOM 1823 O O . VAL A 1 227 ? -17.668 -4.177 4.390 1.00 49.22 227 VAL A O 1
ATOM 1826 N N . PHE A 1 228 ? -16.966 -4.785 6.423 1.00 53.25 228 PHE A N 1
ATOM 1827 C CA . PHE A 1 228 ? -16.368 -6.035 5.971 1.00 53.25 228 PHE A CA 1
ATOM 1828 C C . PHE A 1 228 ? -17.411 -7.089 5.668 1.00 53.25 228 PHE A C 1
ATOM 1830 O O . PHE A 1 228 ? -17.376 -7.611 4.571 1.00 53.25 228 PHE A O 1
ATOM 1837 N N . THR A 1 229 ? -18.370 -7.362 6.553 1.00 54.03 229 THR A N 1
ATOM 1838 C CA . THR A 1 229 ? -19.408 -8.361 6.272 1.00 54.03 229 THR A CA 1
ATOM 1839 C C . THR A 1 229 ? -20.249 -7.952 5.066 1.00 54.03 229 THR A C 1
ATOM 1841 O O . THR A 1 229 ? -20.497 -8.776 4.193 1.00 54.03 229 THR A O 1
ATOM 1844 N N . LYS A 1 230 ? -20.642 -6.675 4.945 1.00 53.75 230 LYS A N 1
ATOM 1845 C CA . LYS A 1 230 ? -21.355 -6.203 3.749 1.00 53.75 230 LYS A CA 1
ATOM 1846 C C . LYS A 1 230 ? -20.432 -6.152 2.533 1.00 53.75 230 LYS A C 1
ATOM 1848 O O . LYS A 1 230 ? -20.825 -6.615 1.474 1.00 53.75 230 LYS A O 1
ATOM 1853 N N . GLY A 1 231 ? -19.211 -5.642 2.671 1.00 52.97 231 GLY A N 1
ATOM 1854 C CA . GLY A 1 231 ? -18.249 -5.474 1.579 1.00 52.97 231 GLY A CA 1
ATOM 1855 C C . GLY A 1 231 ? -17.744 -6.790 0.996 1.00 52.97 231 GLY A C 1
ATOM 1856 O O . GLY A 1 231 ? -17.719 -6.925 -0.220 1.00 52.97 231 GLY A O 1
ATOM 1857 N N . THR A 1 232 ? -17.418 -7.790 1.820 1.00 52.00 232 THR A N 1
ATOM 1858 C CA . THR A 1 232 ? -17.081 -9.139 1.340 1.00 52.00 232 THR A CA 1
ATOM 1859 C C . THR A 1 232 ? -18.283 -9.807 0.708 1.00 52.00 232 THR A C 1
ATOM 1861 O O . THR A 1 232 ? -18.112 -10.447 -0.318 1.00 52.00 232 THR A O 1
ATOM 1864 N N . THR A 1 233 ? -19.492 -9.610 1.244 1.00 55.72 233 THR A N 1
ATOM 1865 C CA . THR A 1 233 ? -20.715 -10.105 0.597 1.00 55.72 233 THR A CA 1
ATOM 1866 C C . THR A 1 233 ? -20.894 -9.458 -0.777 1.00 55.72 233 THR A C 1
ATOM 1868 O O . THR A 1 233 ? -21.108 -10.168 -1.749 1.00 55.72 233 THR A O 1
ATOM 1871 N N . TYR A 1 234 ? -20.722 -8.139 -0.901 1.00 58.06 234 TYR A N 1
ATOM 1872 C CA . TYR A 1 234 ? -20.794 -7.440 -2.188 1.00 58.06 234 TYR A CA 1
ATOM 1873 C C . TYR A 1 234 ? -19.701 -7.882 -3.162 1.00 58.06 234 TYR A C 1
ATOM 1875 O O . TYR A 1 234 ? -20.006 -8.135 -4.321 1.00 58.06 234 TYR A O 1
ATOM 1883 N N . ILE A 1 235 ? -18.448 -8.013 -2.717 1.00 59.69 235 ILE A N 1
ATOM 1884 C CA . ILE A 1 235 ? -17.340 -8.495 -3.555 1.00 59.69 235 ILE A CA 1
ATOM 1885 C C . ILE A 1 235 ? -17.594 -9.938 -3.990 1.00 59.69 235 ILE A C 1
ATOM 1887 O O . ILE A 1 235 ? -17.417 -10.258 -5.158 1.00 59.69 235 ILE A O 1
ATOM 1891 N N . PHE A 1 236 ? -18.045 -10.804 -3.085 1.00 60.91 236 PHE A N 1
ATOM 1892 C CA . PHE A 1 236 ? -18.359 -12.193 -3.398 1.00 60.91 236 PHE A CA 1
ATOM 1893 C C . PHE A 1 236 ? -19.527 -12.298 -4.384 1.00 60.91 236 PHE A C 1
ATOM 1895 O O . PHE A 1 236 ? -19.420 -13.026 -5.363 1.00 60.91 236 PHE A O 1
ATOM 1902 N N . LEU A 1 237 ? -20.596 -11.519 -4.189 1.00 63.75 237 LEU A N 1
ATOM 1903 C CA . LEU A 1 237 ? -21.716 -11.424 -5.130 1.00 63.75 237 LEU A CA 1
ATOM 1904 C C . LEU A 1 237 ? -21.266 -10.892 -6.495 1.00 63.75 237 LEU A C 1
ATOM 1906 O O . LEU A 1 237 ? -21.670 -11.430 -7.520 1.00 63.75 237 LEU A O 1
ATOM 1910 N N . LEU A 1 238 ? -20.403 -9.872 -6.519 1.00 66.00 238 LEU A N 1
ATOM 1911 C CA . LEU A 1 238 ? -19.818 -9.343 -7.749 1.00 66.00 238 LEU A CA 1
ATOM 1912 C C . LEU A 1 238 ? -18.981 -10.407 -8.461 1.00 66.00 238 LEU A C 1
ATOM 1914 O O . LEU A 1 238 ? -19.155 -10.602 -9.655 1.00 66.00 238 LEU A O 1
ATOM 1918 N N . LEU A 1 239 ? -18.109 -11.128 -7.757 1.00 66.31 239 LEU A N 1
ATOM 1919 C CA . LEU A 1 239 ? -17.301 -12.192 -8.357 1.00 66.31 239 LEU A CA 1
ATOM 1920 C C . LEU A 1 239 ? -18.183 -13.331 -8.881 1.00 66.31 239 LEU A C 1
ATOM 1922 O O . LEU A 1 239 ? -18.001 -13.764 -10.016 1.00 66.31 239 LEU A O 1
ATOM 1926 N N . LEU A 1 240 ? -19.168 -13.767 -8.094 1.00 68.56 240 LEU A N 1
ATOM 1927 C CA . LEU A 1 240 ? -20.118 -14.810 -8.480 1.00 68.56 240 LEU A CA 1
ATOM 1928 C C . LEU A 1 240 ? -20.939 -14.413 -9.714 1.00 68.56 240 LEU A C 1
ATOM 1930 O O . LEU A 1 240 ? -21.259 -15.272 -10.524 1.00 68.56 240 LEU A O 1
ATOM 1934 N N . LEU A 1 241 ? -21.262 -13.128 -9.874 1.00 71.75 241 LEU A N 1
ATOM 1935 C CA . LEU A 1 241 ? -22.015 -12.628 -11.022 1.00 71.75 241 LEU A CA 1
ATOM 1936 C C . LEU A 1 241 ? -21.119 -12.396 -12.248 1.00 71.75 241 LEU A C 1
ATOM 1938 O O . LEU A 1 241 ? -21.432 -12.851 -13.345 1.00 71.75 241 LEU A O 1
ATOM 1942 N N . PHE A 1 242 ? -19.992 -11.704 -12.078 1.00 68.62 242 PHE A N 1
ATOM 1943 C CA . PHE A 1 242 ? -19.161 -11.237 -13.189 1.00 68.62 242 PHE A CA 1
ATOM 1944 C C . PHE A 1 242 ? -18.177 -12.289 -13.718 1.00 68.62 242 PHE A C 1
ATOM 1946 O O . PHE A 1 242 ? -17.891 -12.268 -14.913 1.00 68.62 242 PHE A O 1
ATOM 1953 N N . ILE A 1 243 ? -17.674 -13.226 -12.901 1.00 71.00 243 ILE A N 1
ATOM 1954 C CA . ILE A 1 243 ? -16.754 -14.275 -13.390 1.00 71.00 243 ILE A CA 1
ATOM 1955 C C . ILE A 1 243 ? -17.445 -15.196 -14.407 1.00 71.00 243 ILE A C 1
ATOM 1957 O O . ILE A 1 243 ? -16.891 -15.366 -15.496 1.00 71.00 243 ILE A O 1
ATOM 1961 N N . PRO A 1 244 ? -18.640 -15.763 -14.137 1.00 71.81 244 PRO A N 1
ATOM 1962 C CA . PRO A 1 244 ? -19.334 -16.587 -15.121 1.00 71.81 244 PRO A CA 1
ATOM 1963 C C . PRO A 1 244 ? -19.669 -15.806 -16.389 1.00 71.81 244 PRO A C 1
ATOM 1965 O O . PRO A 1 244 ? -19.471 -16.323 -17.480 1.00 71.81 244 PRO A O 1
ATOM 1968 N N . LEU A 1 245 ? -20.095 -14.544 -16.264 1.00 73.62 245 LEU A N 1
ATOM 1969 C CA . LEU A 1 245 ? -20.369 -13.674 -17.413 1.00 73.62 245 LEU A CA 1
ATOM 1970 C C . LEU A 1 245 ? -19.128 -13.460 -18.288 1.00 73.62 245 LEU A C 1
ATOM 1972 O O . LEU A 1 245 ? -19.212 -13.558 -19.511 1.00 73.62 245 LEU A O 1
ATOM 1976 N N . LEU A 1 246 ? -17.964 -13.222 -17.678 1.00 74.62 246 LEU A N 1
ATOM 1977 C CA . LEU A 1 246 ? -16.697 -13.100 -18.400 1.00 74.62 246 LEU A CA 1
ATOM 1978 C C . LEU A 1 246 ? -16.299 -14.416 -19.076 1.00 74.62 246 LEU A C 1
ATOM 1980 O O . LEU A 1 246 ? -15.891 -14.405 -20.236 1.00 74.62 246 LEU A O 1
ATOM 1984 N N . LEU A 1 247 ? -16.450 -15.549 -18.386 1.00 74.88 247 LEU A N 1
ATOM 1985 C CA . LEU A 1 247 ? -16.171 -16.872 -18.949 1.00 74.88 247 LEU A CA 1
ATOM 1986 C C . LEU A 1 247 ? -17.087 -17.186 -20.135 1.00 74.88 247 LEU A C 1
ATOM 1988 O O . LEU A 1 247 ? -16.596 -17.619 -21.174 1.00 74.88 247 LEU A O 1
ATOM 1992 N N . ILE A 1 248 ? -18.388 -16.910 -20.015 1.00 78.44 248 ILE A N 1
ATOM 1993 C CA . ILE A 1 248 ? -19.372 -17.069 -21.093 1.00 78.44 248 ILE A CA 1
ATOM 1994 C C . ILE A 1 248 ? -19.018 -16.156 -22.267 1.00 78.44 248 ILE A C 1
ATOM 1996 O O . ILE A 1 248 ? -19.009 -16.610 -23.408 1.00 78.44 248 ILE A O 1
ATOM 2000 N N . SER A 1 249 ? -18.658 -14.896 -22.009 1.00 77.44 249 SER A N 1
ATOM 2001 C CA . SER A 1 249 ? -18.239 -13.960 -23.057 1.00 77.44 249 SER A CA 1
ATOM 2002 C C . SER A 1 249 ? -17.017 -14.480 -23.817 1.00 77.44 249 SER A C 1
ATOM 2004 O O . SER A 1 249 ? -17.015 -14.471 -25.045 1.00 77.44 249 SER A O 1
ATOM 2006 N N . ILE A 1 250 ? -15.990 -14.974 -23.123 1.00 74.25 250 ILE A N 1
ATOM 2007 C CA . ILE A 1 250 ? -14.782 -15.518 -23.763 1.00 74.25 250 ILE A CA 1
ATOM 2008 C C . ILE A 1 250 ? -15.099 -16.815 -24.518 1.00 74.25 250 ILE A C 1
ATOM 2010 O O . ILE A 1 250 ? -14.629 -17.005 -25.640 1.00 74.25 250 ILE A O 1
ATOM 2014 N N . LEU A 1 251 ? -15.912 -17.699 -23.934 1.00 78.56 251 LEU A N 1
ATOM 2015 C CA . LEU A 1 251 ? -16.313 -18.957 -24.560 1.00 78.56 251 LEU A CA 1
ATOM 2016 C C . LEU A 1 251 ? -17.136 -18.705 -25.828 1.00 78.56 251 LEU A C 1
ATOM 2018 O O . LEU A 1 251 ? -16.879 -19.334 -26.849 1.00 78.56 251 LEU A O 1
ATOM 2022 N N . SER A 1 252 ? -18.056 -17.738 -25.794 1.00 78.88 252 SER A N 1
ATOM 2023 C CA . SER A 1 252 ? -18.839 -17.328 -26.963 1.00 78.88 252 SER A CA 1
ATOM 2024 C C . SER A 1 252 ? -17.944 -16.772 -28.074 1.00 78.88 252 SER A C 1
ATOM 2026 O O . SER A 1 252 ? -18.078 -17.173 -29.224 1.00 78.88 252 SER A O 1
ATOM 2028 N N . GLN A 1 253 ? -16.945 -15.948 -27.744 1.00 81.06 253 GLN A N 1
ATOM 2029 C CA . GLN A 1 253 ? -15.983 -15.462 -28.737 1.00 81.06 253 GLN A CA 1
ATOM 2030 C C . GLN A 1 253 ? -15.189 -16.599 -29.374 1.00 81.06 253 GLN A C 1
ATOM 2032 O O . GLN A 1 253 ? -14.996 -16.618 -30.587 1.00 81.06 253 GLN A O 1
ATOM 2037 N N . LYS A 1 254 ? -14.759 -17.568 -28.563 1.00 78.69 254 LYS A N 1
ATOM 2038 C CA . LYS A 1 254 ? -14.001 -18.722 -29.045 1.00 78.69 254 LYS A CA 1
ATOM 2039 C C . LYS A 1 254 ? -14.839 -19.637 -29.943 1.00 78.69 254 LYS A C 1
ATOM 2041 O O . LYS A 1 254 ? -14.302 -20.146 -30.917 1.00 78.69 254 LYS A O 1
ATOM 2046 N N . LEU A 1 255 ? -16.120 -19.834 -29.623 1.00 79.50 255 LEU A N 1
ATOM 2047 C CA . LEU A 1 255 ? -17.029 -20.700 -30.381 1.00 79.50 255 LEU A CA 1
ATOM 2048 C C . LEU A 1 255 ? -17.536 -20.058 -31.680 1.00 79.50 255 LEU A C 1
ATOM 2050 O O . LEU A 1 255 ? -17.671 -20.761 -32.672 1.00 79.50 255 LEU A O 1
ATOM 2054 N N . PHE A 1 256 ? -17.827 -18.753 -31.678 1.00 81.69 256 PHE A N 1
ATOM 2055 C CA . PHE A 1 256 ? -18.473 -18.083 -32.816 1.00 81.69 256 PHE A CA 1
ATOM 2056 C C . PHE A 1 256 ? -17.517 -17.290 -33.712 1.00 81.69 256 PHE A C 1
ATOM 2058 O O . PHE A 1 256 ? -17.793 -17.134 -34.896 1.00 81.69 256 PHE A O 1
ATOM 2065 N N . PHE A 1 257 ? -16.418 -16.760 -33.169 1.00 78.06 257 PHE A N 1
ATOM 2066 C CA . PHE A 1 257 ? -15.544 -15.826 -33.892 1.00 78.06 257 PHE A CA 1
ATOM 2067 C C . PHE A 1 257 ? -14.107 -16.339 -34.069 1.00 78.06 257 PHE A C 1
ATOM 2069 O O . PHE A 1 257 ? -13.299 -15.641 -34.679 1.00 78.06 257 PHE A O 1
ATOM 2076 N N . GLU A 1 258 ? -13.770 -17.509 -33.504 1.00 76.62 258 GLU A N 1
ATOM 2077 C CA . GLU A 1 258 ? -12.446 -18.173 -33.491 1.00 76.62 258 GLU A CA 1
ATOM 2078 C C . GLU A 1 258 ? -11.248 -17.306 -33.034 1.00 76.62 258 GLU A C 1
ATOM 2080 O O . GLU A 1 258 ? -10.114 -17.777 -32.932 1.00 76.62 258 GLU A O 1
ATOM 2085 N N . LYS A 1 259 ? -11.482 -16.037 -32.691 1.00 76.88 259 LYS A N 1
ATOM 2086 C CA . LYS A 1 259 ? -10.502 -15.056 -32.229 1.00 76.88 259 LYS A CA 1
ATOM 2087 C C . LYS A 1 259 ? -11.013 -14.388 -30.962 1.00 76.88 259 LYS A C 1
ATOM 2089 O O . LYS A 1 259 ? -12.141 -13.909 -30.895 1.00 76.88 259 LYS A O 1
ATOM 2094 N N . ILE A 1 260 ? -10.141 -14.314 -29.961 1.00 73.62 260 ILE A N 1
ATOM 2095 C CA . ILE A 1 260 ? -10.429 -13.634 -28.698 1.00 73.62 260 ILE A CA 1
ATOM 2096 C C . ILE A 1 260 ? -10.007 -12.173 -28.842 1.00 73.62 260 ILE A C 1
ATOM 2098 O O . ILE A 1 260 ? -8.819 -11.873 -28.968 1.00 73.62 260 ILE A O 1
ATOM 2102 N N . SER A 1 261 ? -10.976 -11.259 -28.807 1.00 77.88 261 SER A N 1
ATOM 2103 C CA . SER A 1 261 ? -10.716 -9.819 -28.790 1.00 77.88 261 SER A CA 1
ATOM 2104 C C . SER A 1 261 ? -10.875 -9.288 -27.371 1.00 77.88 261 SER A C 1
ATOM 2106 O O . SER A 1 261 ? -11.984 -9.121 -26.865 1.00 77.88 261 SER A O 1
ATOM 2108 N N . TYR A 1 262 ? -9.752 -8.979 -26.723 1.00 73.50 262 TYR A N 1
ATOM 2109 C CA . TYR A 1 262 ? -9.748 -8.424 -25.366 1.00 73.50 262 TYR A CA 1
ATOM 2110 C C . TYR A 1 262 ? -10.486 -7.081 -25.274 1.00 73.50 262 TYR A C 1
ATOM 2112 O O . TYR A 1 262 ? -11.115 -6.798 -24.257 1.00 73.50 262 TYR A O 1
ATOM 2120 N N . LEU A 1 263 ? -10.455 -6.280 -26.345 1.00 71.44 263 LEU A N 1
ATOM 2121 C CA . LEU A 1 263 ? -11.147 -4.993 -26.415 1.00 71.44 263 LEU A CA 1
ATOM 2122 C C . LEU A 1 263 ? -12.670 -5.188 -26.436 1.00 71.44 263 LEU A C 1
ATOM 2124 O O . LEU A 1 263 ? -13.386 -4.496 -25.718 1.00 71.44 263 LEU A O 1
ATOM 2128 N N . HIS A 1 264 ? -13.162 -6.189 -27.172 1.00 73.69 264 HIS A N 1
ATOM 2129 C CA . HIS A 1 264 ? -14.578 -6.554 -27.150 1.00 73.69 264 HIS A CA 1
ATOM 2130 C C . HIS A 1 264 ? -15.009 -7.031 -25.756 1.00 73.69 264 HIS A C 1
ATOM 2132 O O . HIS A 1 264 ? -16.013 -6.558 -25.228 1.00 73.69 264 HIS A O 1
ATOM 2138 N N . THR A 1 265 ? -14.231 -7.913 -25.122 1.00 75.12 265 THR A N 1
ATOM 2139 C CA . THR A 1 265 ? -14.521 -8.396 -23.759 1.00 75.12 265 THR A CA 1
ATOM 2140 C C . THR A 1 265 ? -14.576 -7.250 -22.746 1.00 75.12 265 THR A C 1
ATOM 2142 O O . THR A 1 265 ? -15.450 -7.235 -21.882 1.00 75.12 265 THR A O 1
ATOM 2145 N N . LEU A 1 266 ? -13.690 -6.257 -22.876 1.00 71.56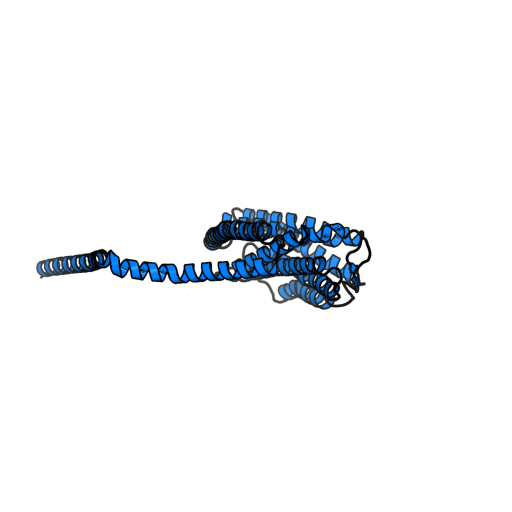 266 LEU A N 1
ATOM 2146 C CA . LEU A 1 266 ? -13.693 -5.060 -22.034 1.00 71.56 266 LEU A CA 1
ATOM 2147 C C . LEU A 1 266 ? -14.964 -4.217 -22.235 1.00 71.56 266 LEU A C 1
ATOM 2149 O O . LEU A 1 266 ? -15.574 -3.797 -21.253 1.00 71.56 266 LEU A O 1
ATOM 2153 N N . ILE A 1 267 ? -15.385 -3.991 -23.484 1.00 74.62 267 ILE A N 1
ATOM 2154 C CA . ILE A 1 267 ? -16.609 -3.234 -23.800 1.00 74.62 267 ILE A CA 1
ATOM 2155 C C . ILE A 1 267 ? -17.843 -3.942 -23.234 1.00 74.62 267 ILE A C 1
ATOM 2157 O O . ILE A 1 267 ? -18.666 -3.305 -22.577 1.00 74.62 267 ILE A O 1
ATOM 2161 N N . VAL A 1 268 ? -17.958 -5.257 -23.434 1.00 77.06 268 VAL A N 1
ATOM 2162 C CA . VAL A 1 268 ? -19.072 -6.059 -22.902 1.00 77.06 268 VAL A CA 1
ATOM 2163 C C . VAL A 1 268 ? -19.101 -6.007 -21.375 1.00 77.06 268 VAL A C 1
ATOM 2165 O O . VAL A 1 268 ? -20.161 -5.806 -20.785 1.00 77.06 268 VAL A O 1
ATOM 2168 N N . PHE A 1 269 ? -17.941 -6.115 -20.723 1.00 75.50 269 PHE A N 1
ATOM 2169 C CA . PHE A 1 269 ? -17.838 -5.986 -19.272 1.00 75.50 269 PHE A CA 1
ATOM 2170 C C . PHE A 1 269 ? -18.308 -4.611 -18.777 1.00 75.50 269 PHE A C 1
ATOM 2172 O O . PHE A 1 269 ? -19.101 -4.540 -17.838 1.00 75.50 269 PHE A O 1
ATOM 2179 N N . LEU A 1 270 ? -17.870 -3.525 -19.422 1.00 74.19 270 LEU A N 1
ATOM 2180 C CA . LEU A 1 270 ? -18.283 -2.162 -19.073 1.00 74.19 270 LEU A CA 1
ATOM 2181 C C . LEU A 1 270 ? -19.788 -1.950 -19.266 1.00 74.19 270 LEU A C 1
ATOM 2183 O O . LEU A 1 270 ? -20.428 -1.348 -18.405 1.00 74.19 270 LEU A O 1
ATOM 2187 N N . LEU A 1 271 ? -20.367 -2.483 -20.344 1.00 77.75 271 LEU A N 1
ATOM 2188 C CA . LEU A 1 271 ? -21.808 -2.423 -20.596 1.00 77.75 271 LEU A CA 1
ATOM 2189 C C . LEU A 1 271 ? -22.607 -3.193 -19.541 1.00 77.75 271 LEU A C 1
ATOM 2191 O O . LEU A 1 271 ? -23.580 -2.662 -19.011 1.00 77.75 271 LEU A O 1
ATOM 2195 N N . LEU A 1 272 ? -22.186 -4.410 -19.186 1.00 77.50 272 LEU A N 1
ATOM 2196 C CA . LEU A 1 272 ? -22.835 -5.212 -18.143 1.00 77.50 272 LEU A CA 1
ATOM 2197 C C . LEU A 1 272 ? -22.721 -4.554 -16.766 1.00 77.50 272 LEU A C 1
ATOM 2199 O O . LEU A 1 272 ? -23.680 -4.553 -15.995 1.00 77.50 272 LEU A O 1
ATOM 2203 N N . PHE A 1 273 ? -21.570 -3.956 -16.460 1.00 73.06 273 PHE A N 1
ATOM 2204 C CA . PHE A 1 273 ? -21.370 -3.203 -15.227 1.00 73.06 273 PHE A CA 1
ATOM 2205 C C . PHE A 1 273 ? -22.282 -1.972 -15.162 1.00 73.06 273 PHE A C 1
ATOM 2207 O O . PHE A 1 273 ? -22.951 -1.731 -14.151 1.00 73.06 273 PHE A O 1
ATOM 2214 N N . LEU A 1 274 ? -22.373 -1.220 -16.258 1.00 77.19 274 LEU A N 1
ATOM 2215 C CA . LEU A 1 274 ? -23.273 -0.079 -16.375 1.00 77.19 274 LEU A CA 1
ATOM 2216 C C . LEU A 1 274 ? -24.741 -0.517 -16.233 1.00 77.19 274 LEU A C 1
ATOM 2218 O O . LEU A 1 274 ? -25.486 0.077 -15.457 1.00 77.19 274 LEU A O 1
ATOM 2222 N N . ALA A 1 275 ? -25.142 -1.610 -16.884 1.00 77.00 275 ALA A N 1
ATOM 2223 C CA . ALA A 1 275 ? -26.488 -2.167 -16.774 1.00 77.00 275 ALA A CA 1
ATOM 2224 C C . ALA A 1 275 ? -26.821 -2.608 -15.338 1.00 77.00 275 ALA A C 1
ATOM 2226 O O . ALA A 1 275 ? -27.882 -2.262 -14.822 1.00 77.00 275 ALA A O 1
ATOM 2227 N N . ALA A 1 276 ? -25.907 -3.304 -14.656 1.00 76.44 276 ALA A N 1
ATOM 2228 C CA . ALA A 1 276 ? -26.098 -3.740 -13.272 1.00 76.44 276 ALA A CA 1
ATOM 2229 C C . ALA A 1 276 ? -26.250 -2.553 -12.302 1.00 76.44 276 ALA A C 1
ATOM 2231 O O . ALA A 1 276 ? -27.100 -2.578 -11.408 1.00 76.44 276 ALA A O 1
ATOM 2232 N N . THR A 1 277 ? -25.461 -1.490 -12.488 1.00 72.50 277 THR A N 1
ATOM 2233 C CA . THR A 1 277 ? -25.542 -0.282 -11.648 1.00 72.50 277 THR A CA 1
ATOM 2234 C C . THR A 1 277 ? -26.823 0.519 -11.896 1.00 72.50 277 THR A C 1
ATOM 2236 O O . THR A 1 277 ? -27.464 0.949 -10.932 1.00 72.50 277 THR A O 1
ATOM 2239 N N . LEU A 1 278 ? -27.247 0.666 -13.155 1.00 76.25 278 LEU A N 1
ATOM 2240 C CA . LEU A 1 278 ? -28.538 1.259 -13.521 1.00 76.25 278 LEU A CA 1
ATOM 2241 C C . LEU A 1 278 ? -29.706 0.449 -12.960 1.00 76.25 278 LEU A C 1
ATOM 2243 O O . LEU A 1 278 ? -30.605 1.023 -12.349 1.00 76.25 278 LEU A O 1
ATOM 2247 N N . PHE A 1 279 ? -29.670 -0.877 -13.083 1.00 77.12 279 PHE A N 1
ATOM 2248 C CA . PHE A 1 279 ? -30.706 -1.750 -12.537 1.00 77.12 279 PHE A CA 1
ATOM 2249 C C . PHE A 1 279 ? -30.827 -1.598 -11.016 1.00 77.12 279 PHE A C 1
ATOM 2251 O O . PHE A 1 279 ? -31.928 -1.417 -10.502 1.00 77.12 279 PHE A O 1
ATOM 2258 N N . GLY A 1 280 ? -29.702 -1.560 -10.294 1.00 73.75 280 GLY A N 1
ATOM 2259 C CA . GLY A 1 280 ? -29.691 -1.306 -8.850 1.00 73.75 280 GLY A CA 1
ATOM 2260 C C . GLY A 1 280 ? -30.272 0.059 -8.449 1.00 73.75 280 GLY A C 1
ATOM 2261 O O . GLY A 1 280 ? -30.840 0.182 -7.366 1.00 73.75 280 GLY A O 1
ATOM 2262 N N . ARG A 1 281 ? -30.171 1.077 -9.315 1.00 75.38 281 ARG A N 1
ATOM 2263 C CA . ARG A 1 281 ? -30.757 2.417 -9.107 1.00 75.38 281 ARG A CA 1
ATOM 2264 C C . ARG A 1 281 ? -32.249 2.471 -9.441 1.00 75.38 281 ARG A C 1
ATOM 2266 O O . ARG A 1 281 ? -32.990 3.161 -8.747 1.00 75.38 281 ARG A O 1
ATOM 2273 N N . ILE A 1 282 ? -32.677 1.777 -10.494 1.00 76.19 282 ILE A N 1
ATOM 2274 C CA . ILE A 1 282 ? -34.051 1.832 -11.019 1.00 76.19 282 ILE A CA 1
ATOM 2275 C C . ILE A 1 282 ? -34.980 0.891 -10.245 1.00 76.19 282 ILE A C 1
ATOM 2277 O O . ILE A 1 282 ? -36.128 1.252 -9.990 1.00 76.19 282 ILE A O 1
ATOM 2281 N N . LYS A 1 283 ? -34.489 -0.281 -9.819 1.00 77.31 283 LYS A N 1
ATOM 2282 C CA . LYS A 1 283 ? -35.288 -1.315 -9.143 1.00 77.31 283 LYS A CA 1
ATOM 2283 C C . LYS A 1 283 ? -36.088 -0.789 -7.940 1.00 77.31 283 LYS A C 1
ATOM 2285 O O . LYS A 1 283 ? -37.292 -1.022 -7.931 1.00 77.31 283 LYS A O 1
ATOM 2290 N N . PRO A 1 284 ? -35.514 -0.026 -6.986 1.00 74.94 284 PRO A N 1
ATOM 2291 C CA . PRO A 1 284 ? -36.275 0.460 -5.832 1.00 74.94 284 PRO A CA 1
ATOM 2292 C C . PRO A 1 284 ? -37.383 1.448 -6.218 1.00 74.94 284 PRO A C 1
ATOM 2294 O O . PRO A 1 284 ? -38.411 1.528 -5.552 1.00 74.94 284 PRO A O 1
ATOM 2297 N N . SER A 1 285 ? -37.176 2.219 -7.288 1.00 74.69 285 SER A N 1
ATOM 2298 C CA . SER A 1 285 ? -38.178 3.153 -7.807 1.00 74.69 285 SER A CA 1
ATOM 2299 C C . SER A 1 285 ? -39.307 2.410 -8.516 1.00 74.69 285 SER A C 1
ATOM 2301 O O . SER A 1 285 ? -40.471 2.724 -8.296 1.00 74.69 285 SER A O 1
ATOM 2303 N N . ALA A 1 286 ? -38.973 1.397 -9.318 1.00 77.00 286 ALA A N 1
ATOM 2304 C CA . ALA A 1 286 ? -39.958 0.547 -9.977 1.00 77.00 286 ALA A CA 1
ATOM 2305 C C . ALA A 1 286 ? -40.794 -0.246 -8.957 1.00 77.00 286 ALA A C 1
ATOM 2307 O O . ALA A 1 286 ? -42.015 -0.268 -9.068 1.00 77.00 286 ALA A O 1
ATOM 2308 N N . GLU A 1 287 ? -40.163 -0.819 -7.926 1.00 77.25 287 GLU A N 1
ATOM 2309 C CA . GLU A 1 287 ? -40.8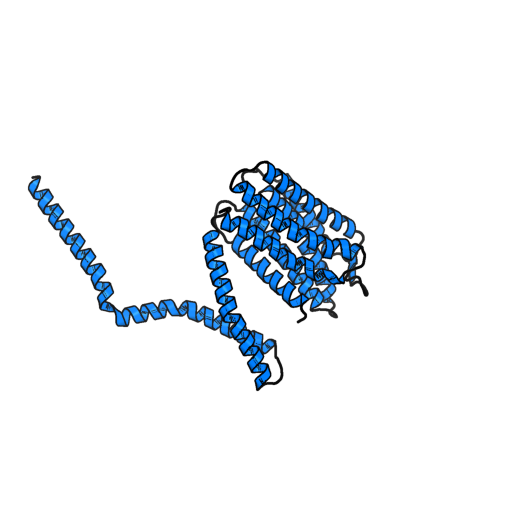50 -1.519 -6.830 1.00 77.25 287 GLU A CA 1
ATOM 2310 C C . GLU A 1 287 ? -41.835 -0.599 -6.103 1.00 77.25 287 GLU A C 1
ATOM 2312 O O . GLU A 1 287 ? -42.985 -0.977 -5.912 1.00 77.25 287 GLU A O 1
ATOM 2317 N N . LYS A 1 288 ? -41.439 0.644 -5.798 1.00 77.38 288 LYS A N 1
ATOM 2318 C CA . LYS A 1 288 ? -42.342 1.634 -5.187 1.00 77.38 288 LYS A CA 1
ATOM 2319 C C . LYS A 1 288 ? -43.545 1.975 -6.065 1.00 77.38 288 LYS A C 1
ATOM 2321 O O . LYS A 1 288 ? -44.648 2.108 -5.547 1.00 77.38 288 LYS A O 1
ATOM 2326 N N . VAL A 1 289 ? -43.347 2.129 -7.375 1.00 82.81 289 VAL A N 1
ATOM 2327 C CA . VAL A 1 289 ? -44.441 2.429 -8.314 1.00 82.81 289 VAL A CA 1
ATOM 2328 C C . VAL A 1 289 ? -45.409 1.251 -8.402 1.00 82.81 289 VAL A C 1
ATOM 2330 O O . VAL A 1 289 ? -46.620 1.441 -8.326 1.00 82.81 289 VAL A O 1
ATOM 2333 N N . VAL A 1 290 ? -44.888 0.028 -8.501 1.00 81.50 290 VAL A N 1
ATOM 2334 C CA . VAL A 1 290 ? -45.705 -1.192 -8.521 1.00 81.50 290 VAL A CA 1
ATOM 2335 C C . VAL A 1 290 ? -46.461 -1.353 -7.200 1.00 81.50 290 VAL A C 1
ATOM 2337 O O . VAL A 1 290 ? -47.658 -1.626 -7.222 1.00 81.50 290 VAL A O 1
ATOM 2340 N N . GLU A 1 291 ? -45.822 -1.107 -6.055 1.00 77.81 291 GLU A N 1
ATOM 2341 C CA . GLU A 1 291 ? -46.487 -1.156 -4.748 1.00 77.81 291 GLU A CA 1
ATOM 2342 C C . GLU A 1 291 ? -47.616 -0.129 -4.620 1.00 77.81 291 GLU A C 1
ATOM 2344 O O . GLU A 1 291 ? -48.688 -0.451 -4.109 1.00 77.81 291 GLU A O 1
ATOM 2349 N N . GLN A 1 292 ? -47.418 1.084 -5.133 1.00 72.94 292 GLN A N 1
ATOM 2350 C CA . GLN A 1 292 ? -48.440 2.131 -5.115 1.00 72.94 292 GLN A CA 1
ATOM 2351 C C . GLN A 1 292 ? -49.624 1.835 -6.044 1.00 72.94 292 GLN A C 1
ATOM 2353 O O . GLN A 1 292 ? -50.749 2.229 -5.735 1.00 72.94 292 GLN A O 1
ATOM 2358 N N . ILE A 1 293 ? -49.390 1.144 -7.161 1.00 79.56 293 ILE A N 1
ATOM 2359 C CA . ILE A 1 293 ? -50.438 0.779 -8.123 1.00 79.56 293 ILE A CA 1
ATOM 2360 C C . ILE A 1 293 ? -51.224 -0.452 -7.649 1.00 79.56 293 ILE A C 1
ATOM 2362 O O . ILE A 1 293 ? -52.447 -0.462 -7.761 1.00 79.56 293 ILE A O 1
ATOM 2366 N N . PHE A 1 294 ? -50.550 -1.471 -7.103 1.00 74.38 294 PHE A N 1
ATOM 2367 C CA . PHE A 1 294 ? -51.167 -2.766 -6.782 1.00 74.38 294 PHE A CA 1
ATOM 2368 C C . PHE A 1 294 ? -51.558 -2.954 -5.306 1.00 74.38 294 PHE A C 1
ATOM 2370 O O . PHE A 1 294 ? -52.460 -3.739 -5.029 1.00 74.38 294 PHE A O 1
ATOM 2377 N N . PHE A 1 295 ? -50.923 -2.264 -4.350 1.00 65.62 295 PHE A N 1
ATOM 2378 C CA . PHE A 1 295 ? -51.132 -2.472 -2.902 1.00 65.62 295 PHE A CA 1
ATOM 2379 C C . PHE A 1 295 ? -51.655 -1.231 -2.164 1.00 65.62 295 PHE A C 1
ATOM 2381 O O . PHE A 1 295 ? -51.385 -1.040 -0.973 1.00 65.62 295 PHE A O 1
ATOM 2388 N N . LYS A 1 296 ? -52.443 -0.401 -2.854 1.00 58.28 296 LYS A N 1
ATOM 2389 C CA . LYS A 1 296 ? -53.010 0.855 -2.333 1.00 58.28 296 LYS A CA 1
ATOM 2390 C C . LYS A 1 296 ? -53.742 0.687 -0.984 1.00 58.28 296 LYS A C 1
ATOM 2392 O O . LYS A 1 296 ? -53.602 1.538 -0.110 1.00 58.28 296 LYS A O 1
ATOM 2397 N N . ASP A 1 297 ? -54.399 -0.454 -0.758 1.00 57.16 297 ASP A N 1
ATOM 2398 C CA . ASP A 1 297 ? -55.251 -0.703 0.420 1.00 57.16 297 ASP A CA 1
ATOM 2399 C C . ASP A 1 297 ? -54.499 -1.039 1.724 1.00 57.16 297 ASP A C 1
ATOM 2401 O O . ASP A 1 297 ? -55.057 -0.920 2.816 1.00 57.16 297 ASP A O 1
ATOM 2405 N N . ARG A 1 298 ? -53.221 -1.449 1.671 1.00 56.16 298 ARG A N 1
ATOM 2406 C CA . ARG A 1 298 ? -52.453 -1.774 2.897 1.00 56.16 298 ARG A CA 1
ATOM 2407 C C . ARG A 1 298 ? -51.762 -0.573 3.530 1.00 56.16 298 ARG A C 1
ATOM 2409 O O . ARG A 1 298 ? -51.447 -0.622 4.721 1.00 56.16 298 ARG A O 1
ATOM 2416 N N . TYR A 1 299 ? -51.530 0.490 2.763 1.00 55.44 299 TYR A N 1
ATOM 2417 C CA . TYR A 1 299 ? -50.964 1.727 3.299 1.00 55.44 299 TYR A CA 1
ATOM 2418 C C . TYR A 1 299 ? -51.994 2.459 4.176 1.00 55.44 299 TYR A C 1
ATOM 2420 O O . TYR A 1 299 ? -51.656 2.933 5.260 1.00 55.44 299 TYR A O 1
ATOM 2428 N N . ASP A 1 300 ? -53.269 2.419 3.776 1.00 60.53 300 ASP A N 1
ATOM 2429 C CA . ASP A 1 300 ? -54.368 3.077 4.490 1.00 60.53 300 ASP A CA 1
ATOM 2430 C C . ASP A 1 300 ? -54.691 2.413 5.843 1.00 60.53 300 ASP A C 1
ATOM 2432 O O . ASP A 1 300 ? -55.110 3.077 6.787 1.00 60.53 300 ASP A O 1
ATOM 2436 N N . TYR A 1 301 ? -54.413 1.114 6.018 1.00 58.91 301 TYR A N 1
ATOM 2437 C CA . TYR A 1 301 ? -54.706 0.415 7.279 1.00 58.91 301 TYR A CA 1
ATOM 2438 C C . TYR A 1 301 ? -53.828 0.890 8.449 1.00 58.91 301 TYR A C 1
ATOM 2440 O O . TYR A 1 301 ? -54.300 0.993 9.581 1.00 58.91 301 TYR A O 1
ATOM 2448 N N . ARG A 1 302 ? -52.549 1.212 8.199 1.00 60.84 302 ARG A N 1
ATOM 2449 C CA . ARG A 1 302 ? -51.637 1.719 9.244 1.00 60.84 302 ARG A CA 1
ATOM 2450 C C . ARG A 1 302 ? -51.981 3.145 9.663 1.00 60.84 302 ARG A C 1
ATOM 2452 O O . ARG A 1 302 ? -51.977 3.427 10.861 1.00 60.84 302 ARG A O 1
ATOM 2459 N N . ASP A 1 303 ? -52.317 4.006 8.707 1.00 67.06 303 ASP A N 1
ATOM 2460 C CA . ASP A 1 303 ? -52.746 5.376 9.000 1.00 67.06 303 ASP A CA 1
ATOM 2461 C C . ASP A 1 303 ? -54.124 5.405 9.673 1.00 67.06 303 ASP A C 1
ATOM 2463 O O . ASP A 1 303 ? -54.321 6.128 10.655 1.00 67.06 303 ASP A O 1
ATOM 2467 N N . THR A 1 304 ? -55.056 4.556 9.235 1.00 72.06 304 THR A N 1
ATOM 2468 C CA . THR A 1 304 ? -56.390 4.439 9.842 1.00 72.06 304 THR A CA 1
ATOM 2469 C C . THR A 1 304 ? -56.310 3.896 11.270 1.00 72.06 304 THR A C 1
ATOM 2471 O O . THR A 1 304 ? -56.926 4.464 12.174 1.00 72.06 304 THR A O 1
ATOM 2474 N N . LEU A 1 305 ? -55.488 2.870 11.525 1.00 73.44 305 LEU A N 1
ATOM 2475 C CA . LEU A 1 305 ? -55.282 2.315 12.869 1.00 73.44 305 LEU A CA 1
ATOM 2476 C C . LEU A 1 305 ? -54.580 3.313 13.806 1.00 73.44 305 LEU A C 1
ATOM 2478 O O . LEU A 1 305 ? -54.940 3.424 14.978 1.00 73.44 305 LEU A O 1
ATOM 2482 N N . GLY A 1 306 ? -53.621 4.088 13.289 1.00 78.81 306 GLY A N 1
ATOM 2483 C CA . GLY A 1 306 ? -52.960 5.157 14.039 1.00 78.81 306 GLY A CA 1
ATOM 2484 C C . GLY A 1 306 ? -53.919 6.281 14.441 1.00 78.81 306 GLY A C 1
ATOM 2485 O O . GLY A 1 306 ? -53.868 6.765 15.576 1.00 78.81 306 GLY A O 1
ATOM 2486 N N . ARG A 1 307 ? -54.837 6.668 13.546 1.00 78.06 307 ARG A N 1
ATOM 2487 C CA . ARG A 1 307 ? -55.900 7.643 13.844 1.00 78.06 307 ARG A CA 1
ATOM 2488 C C . ARG A 1 307 ? -56.903 7.099 14.861 1.00 78.06 307 ARG A C 1
ATOM 2490 O O . ARG A 1 307 ? -57.231 7.813 15.806 1.00 78.06 307 ARG A O 1
ATOM 2497 N N . PHE A 1 308 ? -57.316 5.838 14.730 1.00 78.81 308 PHE A N 1
ATOM 2498 C CA . PHE A 1 308 ? -58.200 5.173 15.694 1.00 78.81 308 PHE A CA 1
ATOM 2499 C C . PHE A 1 308 ? -57.586 5.102 17.094 1.00 78.81 308 PHE A C 1
ATOM 2501 O O . PHE A 1 308 ? -58.240 5.453 18.074 1.00 78.81 308 PHE A O 1
ATOM 2508 N N . SER A 1 309 ? -56.313 4.710 17.196 1.00 79.62 309 SER A N 1
ATOM 2509 C CA . SER A 1 309 ? -55.614 4.634 18.481 1.00 79.62 309 SER A CA 1
ATOM 2510 C C . SER A 1 309 ? -55.492 6.008 19.143 1.00 79.62 309 SER A C 1
ATOM 2512 O O . SER A 1 309 ? -55.689 6.114 20.350 1.00 79.62 309 SER A O 1
ATOM 2514 N N . LYS A 1 310 ? -55.212 7.069 18.372 1.00 81.88 310 LYS A N 1
ATOM 2515 C CA . LYS A 1 310 ? -55.173 8.444 18.897 1.00 81.88 310 LYS A CA 1
ATOM 2516 C C . LYS A 1 310 ? -56.544 8.931 19.368 1.00 81.88 310 LYS A C 1
ATOM 2518 O O . LYS A 1 310 ? -56.623 9.570 20.413 1.00 81.88 310 LYS A O 1
ATOM 2523 N N . ALA A 1 311 ? -57.612 8.613 18.638 1.00 80.94 311 ALA A N 1
ATOM 2524 C CA . ALA A 1 311 ? -58.973 8.972 19.032 1.00 80.94 311 ALA A CA 1
ATOM 2525 C C . ALA A 1 311 ? -59.404 8.261 20.329 1.00 80.94 311 ALA A C 1
ATOM 2527 O O . ALA A 1 311 ? -59.943 8.901 21.228 1.00 80.94 311 ALA A O 1
ATOM 2528 N N . LEU A 1 312 ? -59.094 6.967 20.468 1.00 78.00 312 LEU A N 1
ATOM 2529 C CA . LEU A 1 312 ? -59.353 6.189 21.686 1.00 78.00 312 LEU A CA 1
ATOM 2530 C C . LEU A 1 312 ? -58.639 6.766 22.911 1.00 78.00 312 LEU A C 1
ATOM 2532 O O . LEU A 1 312 ? -59.258 6.917 23.962 1.00 78.00 312 LEU A O 1
ATOM 2536 N N . VAL A 1 313 ? -57.362 7.129 22.766 1.00 80.81 313 VAL A N 1
ATOM 2537 C CA . VAL A 1 313 ? -56.586 7.759 23.846 1.00 80.81 313 VAL A CA 1
ATOM 2538 C C . VAL A 1 313 ? -57.193 9.106 24.236 1.00 80.81 313 VAL A C 1
ATOM 2540 O O . VAL A 1 313 ? -57.364 9.368 25.420 1.00 80.81 313 VAL A O 1
ATOM 2543 N N . SER A 1 314 ? -57.605 9.922 23.262 1.00 81.50 314 SER A N 1
ATOM 2544 C CA . SER A 1 314 ? -58.244 11.214 23.534 1.00 81.50 314 SER A CA 1
ATOM 2545 C C . SER A 1 314 ? -59.569 11.084 24.295 1.00 81.50 314 SER A C 1
ATOM 2547 O O . SER A 1 314 ? -59.863 11.922 25.144 1.00 81.50 314 SER A O 1
ATOM 2549 N N . ILE A 1 315 ? -60.378 10.062 24.000 1.00 78.50 315 ILE A N 1
ATOM 2550 C CA . ILE A 1 315 ? -61.651 9.812 24.697 1.00 78.50 315 ILE A CA 1
ATOM 2551 C C . ILE A 1 315 ? -61.398 9.319 26.128 1.00 78.50 315 ILE A C 1
ATOM 2553 O O . ILE A 1 315 ? -62.064 9.769 27.061 1.00 78.50 315 ILE A O 1
ATOM 2557 N N . LEU A 1 316 ? -60.417 8.431 26.310 1.00 75.88 316 LEU A N 1
ATOM 2558 C CA . LEU A 1 316 ? -59.993 7.941 27.625 1.00 75.88 316 LEU A CA 1
ATOM 2559 C C . LEU A 1 316 ? -59.447 9.067 28.513 1.00 75.88 316 LEU A C 1
ATOM 2561 O O . LEU A 1 316 ? -59.763 9.105 29.704 1.00 75.88 316 LEU A O 1
ATOM 2565 N N . ASP A 1 317 ? -58.686 10.002 27.943 1.00 76.25 317 ASP A N 1
ATOM 2566 C CA . ASP A 1 317 ? -58.193 11.182 28.662 1.00 76.25 317 ASP A CA 1
ATOM 2567 C C . ASP A 1 317 ? -59.338 12.121 29.062 1.00 76.25 317 ASP A C 1
ATOM 2569 O O . ASP A 1 317 ? -59.399 12.560 30.209 1.00 76.25 317 ASP A O 1
ATOM 2573 N N . LEU A 1 318 ? -60.302 12.372 28.168 1.00 73.00 318 LEU A N 1
ATOM 2574 C CA . LEU A 1 318 ? -61.482 13.197 28.464 1.00 73.00 318 LEU A CA 1
ATOM 2575 C C . LEU A 1 318 ? -62.349 12.604 29.585 1.00 73.00 318 LEU A C 1
ATOM 2577 O O . LEU A 1 318 ? -62.760 13.329 30.492 1.00 73.00 318 LEU A O 1
ATOM 2581 N N . GLN A 1 319 ? -62.593 11.291 29.569 1.00 70.06 319 GLN A N 1
ATOM 2582 C CA . GLN A 1 319 ? -63.306 10.606 30.657 1.00 70.06 319 GLN A CA 1
ATOM 2583 C C . GLN A 1 319 ? -62.522 10.631 31.974 1.00 70.06 319 GLN A C 1
ATOM 2585 O O . GLN A 1 319 ? -63.113 10.763 33.047 1.00 70.06 319 GLN A O 1
ATOM 2590 N N . SER A 1 320 ? -61.196 10.518 31.909 1.00 64.00 320 SER A N 1
ATOM 2591 C CA . SER A 1 320 ? -60.330 10.597 33.090 1.00 64.00 320 SER A CA 1
ATOM 2592 C C . SER A 1 320 ? -60.311 12.006 33.691 1.00 64.00 320 SER A C 1
ATOM 2594 O O . SER A 1 320 ? -60.255 12.149 34.913 1.00 64.00 320 SER A O 1
ATOM 2596 N N . LEU A 1 321 ? -60.418 13.041 32.852 1.00 64.38 321 LEU A N 1
ATOM 2597 C CA . LEU A 1 321 ? -60.504 14.440 33.264 1.00 64.38 321 LEU A CA 1
ATOM 2598 C C . LEU A 1 321 ? -61.858 14.761 33.915 1.00 64.38 321 LEU A C 1
ATOM 2600 O O . LEU A 1 321 ? -61.894 15.408 34.957 1.00 64.38 321 LEU A O 1
ATOM 2604 N N . SER A 1 322 ? -62.962 14.247 33.359 1.00 68.31 322 SER A N 1
ATOM 2605 C CA . SER A 1 322 ? -64.317 14.452 33.900 1.00 68.31 322 SER A CA 1
ATOM 2606 C C . SER A 1 322 ? -64.555 13.768 35.251 1.00 68.31 322 SER A C 1
ATOM 2608 O O . SER A 1 322 ? -65.486 14.142 35.950 1.00 68.31 322 SER A O 1
ATOM 2610 N N . LYS A 1 323 ? -63.758 12.756 35.616 1.00 65.06 323 LYS A N 1
ATOM 2611 C CA . LYS A 1 323 ? -63.810 12.109 36.940 1.00 65.06 323 LYS A CA 1
ATOM 2612 C C . LYS A 1 323 ? -62.975 12.823 38.010 1.00 65.06 323 LYS A C 1
ATOM 2614 O O . LYS A 1 323 ? -63.043 12.433 39.172 1.00 65.06 323 LYS A O 1
ATOM 2619 N N . ARG A 1 324 ? -62.136 13.789 37.623 1.00 52.28 324 ARG A N 1
ATOM 2620 C CA . ARG A 1 324 ? -61.225 14.525 38.519 1.00 52.28 324 ARG A CA 1
ATOM 2621 C C . ARG A 1 324 ? -61.718 15.926 38.896 1.00 52.28 324 ARG A C 1
ATOM 2623 O O . ARG A 1 324 ? -61.070 16.556 39.727 1.00 52.28 324 ARG A O 1
ATOM 2630 N N . ILE A 1 325 ? -62.805 16.394 38.286 1.00 47.25 325 ILE A N 1
ATOM 2631 C CA . ILE A 1 325 ? -63.501 17.655 38.589 1.00 47.25 325 ILE A CA 1
ATOM 2632 C C . ILE A 1 325 ? -64.825 17.294 39.254 1.00 47.25 325 ILE A C 1
ATOM 2634 O O . ILE A 1 325 ? -65.178 17.961 40.247 1.00 47.25 325 ILE A O 1
#